Protein 3HP4 (pdb70)

Radius of gyration: 15.46 Å; Cα contacts (8 Å, |Δi|>4): 330; chains: 1; bounding box: 39×31×38 Å

Sequence (182 aa):
DNTILIILGDLSAAYGLQQEEGWVKKLLQDKYDAEQSDIVLINASISGETSGGALRRLDALLEQYEPTHVLIELGANDDGLRRGFFPVKKMQTNLTALVKKSSQAANNAMMTALMEEIYIPPNYGPRRYSKMFTSSSFTQISSEDDTNAHHLLMMNFFMLDDIAGKSDLMQNDSLHPNKKAQPLIRDEEMYDDSIKKWLNN

Foldseek 3Di:
DQEEEEAAQLQCQVPHPNCLAQLNVLVVVCVVVVHPYHYDYPYHHLDALQNSLVVQVVVCVVPVGQAYEYHHHQNCVVVPHDLVVSLVSVLSSLVSCVVSNHQYAYEQDAYPQPVHPVSRCSNRVSRVVSCVVRVRHYFYDLCPVQLVDVVQPDPVSPHGDSVCNVVSNVSVVVRVVVVVVD

Nearest PDB structures (foldseek):
  3hp4-assembly1_A  TM=1.006E+00  e=1.593E-34  Pseudoalteromonas sp. 643A
  6lfb-assembly1_A  TM=9.524E-01  e=2.003E-19  Escherichia coli
  5tid-assembly1_A  TM=9.646E-01  e=4.565E-19  Escherichia coli
  1jrl-assembly1_A  TM=9.560E-01  e=4.304E-19  Escherichia coli
  4jgg-assembly2_B  TM=9.488E-01  e=1.103E-18  Pseudomonas aeruginosa PAO1

Structure (mmCIF, N/CA/C/O backbone):
data_3HP4
#
_entry.id   3HP4
#
_cell.length_a   83.820
_cell.length_b   83.820
_cell.length_c   130.950
_cell.angle_alpha   90.00
_cell.angle_beta   90.00
_cell.angle_gamma   120.00
#
_symmetry.space_group_name_H-M   'P 61 2 2'
#
loop_
_entity.id
_entity.type
_entity.pdbx_description
1 polymer GDSL-esterase
2 water water
#
loop_
_atom_site.group_PDB
_atom_site.id
_atom_site.type_symbol
_atom_site.label_atom_id
_atom_site.label_alt_id
_atom_site.label_comp_id
_atom_site.label_asym_id
_atom_site.label_entity_id
_atom_site.label_seq_id
_atom_site.pdbx_PDB_ins_code
_atom_site.Cartn_x
_atom_site.Cartn_y
_atom_site.Cartn_z
_atom_site.occupancy
_atom_site.B_iso_or_equiv
_atom_site.auth_seq_id
_atom_site.auth_comp_id
_atom_site.auth_asym_id
_atom_site.auth_atom_id
_atom_site.pdbx_PDB_model_num
ATOM 1 N N . ASP A 1 2 ? 33.052 28.970 -5.032 1.00 19.53 2 ASP A N 1
ATOM 2 C CA . ASP A 1 2 ? 33.389 30.372 -4.560 1.00 19.98 2 ASP A CA 1
ATOM 3 C C . ASP A 1 2 ? 34.685 30.563 -3.754 1.00 17.45 2 ASP A C 1
ATOM 4 O O . ASP A 1 2 ? 34.716 30.420 -2.551 1.00 18.51 2 ASP A O 1
ATOM 9 N N . ASN A 1 3 ? 35.763 30.881 -4.423 1.00 12.83 3 ASN A N 1
ATOM 10 C CA . ASN A 1 3 ? 36.957 31.237 -3.775 1.00 10.40 3 ASN A CA 1
ATOM 11 C C . ASN A 1 3 ? 37.298 32.596 -4.257 1.00 8.73 3 ASN A C 1
ATOM 12 O O . ASN A 1 3 ? 38.154 32.749 -5.127 1.00 11.66 3 ASN A O 1
ATOM 17 N N . THR A 1 4 ? 36.693 33.580 -3.622 1.00 6.46 4 THR A N 1
ATOM 18 C CA . THR A 1 4 ? 36.951 34.968 -3.967 1.00 5.57 4 THR A CA 1
ATOM 19 C C . THR A 1 4 ? 37.854 35.557 -2.879 1.00 6.06 4 THR A C 1
ATOM 20 O O . THR A 1 4 ? 37.427 35.673 -1.691 1.00 8.34 4 THR A O 1
ATOM 24 N N . ILE A 1 5 ? 39.017 35.994 -3.289 1.00 5.25 5 ILE A N 1
ATOM 25 C CA . ILE A 1 5 ? 40.064 36.405 -2.335 1.00 5.68 5 ILE A CA 1
ATOM 26 C C . ILE A 1 5 ? 40.311 37.891 -2.478 1.00 5.98 5 ILE A C 1
ATOM 27 O O . ILE A 1 5 ? 40.747 38.343 -3.529 1.00 7.37 5 ILE A O 1
ATOM 32 N N . LEU A 1 6 ? 40.047 38.643 -1.419 1.00 6.18 6 LEU A N 1
ATOM 33 C CA . LEU A 1 6 ? 40.409 40.067 -1.357 1.00 6.47 6 LEU A CA 1
ATOM 34 C C . LEU A 1 6 ? 41.857 40.185 -0.953 1.00 6.60 6 LEU A C 1
ATOM 35 O O . LEU A 1 6 ? 42.230 39.711 0.148 1.00 7.54 6 LEU A O 1
ATOM 40 N N . ILE A 1 7 ? 42.679 40.798 -1.787 1.00 6.05 7 ILE A N 1
ATOM 41 C CA A ILE A 1 7 ? 44.128 40.984 -1.558 0.50 7.46 7 ILE A CA 1
ATOM 42 C CA B ILE A 1 7 ? 44.080 40.979 -1.438 0.50 7.30 7 ILE A CA 1
ATOM 43 C C . ILE A 1 7 ? 44.285 42.360 -0.923 1.00 7.12 7 ILE A C 1
ATOM 44 O O . ILE A 1 7 ? 44.081 43.384 -1.618 1.00 8.70 7 ILE A O 1
ATOM 53 N N . LEU A 1 8 ? 44.607 42.414 0.355 1.00 7.47 8 LEU A N 1
ATOM 54 C CA . LEU A 1 8 ? 44.737 43.686 1.070 1.00 8.15 8 LEU A CA 1
ATOM 55 C C . LEU A 1 8 ? 46.232 43.900 1.270 1.00 6.31 8 LEU A C 1
ATOM 56 O O . LEU A 1 8 ? 46.811 43.541 2.290 1.00 6.81 8 LEU A O 1
ATOM 61 N N . GLY A 1 9 ? 46.851 44.492 0.232 1.00 6.95 9 GLY A N 1
ATOM 62 C CA . GLY A 1 9 ? 48.320 44.651 0.192 1.00 7.21 9 GLY A CA 1
ATOM 63 C C . GLY A 1 9 ? 48.763 46.077 0.049 1.00 5.62 9 GLY A C 1
ATOM 64 O O . GLY A 1 9 ? 47.988 47.042 0.130 1.00 6.77 9 GLY A O 1
ATOM 65 N N . ASP A 1 10 ? 50.071 46.210 -0.140 1.00 6.25 10 ASP A N 1
ATOM 66 C CA . ASP A 1 10 ? 50.723 47.524 -0.322 1.00 5.80 10 ASP A CA 1
ATOM 67 C C . ASP A 1 10 ? 51.405 47.536 -1.655 1.00 5.80 10 ASP A C 1
ATOM 68 O O . ASP A 1 10 ? 50.928 46.898 -2.590 1.00 7.01 10 ASP A O 1
ATOM 85 N N . LEU A 1 12 ? 53.867 46.140 -2.786 1.00 6.12 12 LEU A N 1
ATOM 86 C CA . LEU A 1 12 ? 54.358 44.876 -3.269 1.00 6.58 12 LEU A CA 1
ATOM 87 C C . LEU A 1 12 ? 53.302 44.086 -4.030 1.00 7.09 12 LEU A C 1
ATOM 88 O O . LEU A 1 12 ? 53.643 43.132 -4.730 1.00 7.97 12 LEU A O 1
ATOM 93 N N . SER A 1 13 ? 52.029 44.470 -3.898 1.00 5.17 13 SER A N 1
ATOM 94 C CA . SER A 1 13 ? 50.925 43.793 -4.613 1.00 6.09 13 SER A CA 1
ATOM 95 C C . SER A 1 13 ? 50.153 44.743 -5.517 1.00 6.88 13 SER A C 1
ATOM 96 O O . SER A 1 13 ? 49.285 44.271 -6.251 1.00 7.56 13 SER A O 1
ATOM 99 N N . ALA A 1 14 ? 50.484 46.019 -5.491 1.00 8.05 14 ALA A N 1
ATOM 100 C CA . ALA A 1 14 ? 49.830 47.039 -6.335 1.00 9.73 14 ALA A CA 1
ATOM 101 C C . ALA A 1 14 ? 50.612 47.395 -7.621 1.00 13.96 14 ALA A C 1
ATOM 102 O O . ALA A 1 14 ? 50.375 48.483 -8.203 1.00 15.65 14 ALA A O 1
ATOM 104 N N . ALA A 1 15 ? 51.570 46.591 -8.052 1.00 16.37 15 ALA A N 1
ATOM 105 C CA . ALA A 1 15 ? 52.247 46.915 -9.345 1.00 17.29 15 ALA A CA 1
ATOM 106 C C . ALA A 1 15 ? 52.887 48.318 -9.376 1.00 17.54 15 ALA A C 1
ATOM 107 O O . ALA A 1 15 ? 52.854 49.019 -10.385 1.00 18.75 15 ALA A O 1
ATOM 109 N N . TYR A 1 16 ? 53.498 48.717 -8.277 1.00 16.46 16 TYR A N 1
ATOM 110 C CA . TYR A 1 16 ? 54.192 49.998 -8.207 1.00 16.01 16 TYR A CA 1
ATOM 111 C C . TYR A 1 16 ? 55.273 50.128 -9.286 1.00 15.45 16 TYR A C 1
ATOM 112 O O . TYR A 1 16 ? 56.131 49.260 -9.436 1.00 15.22 16 TYR A O 1
ATOM 121 N N . GLY A 1 17 ? 55.250 51.217 -10.042 1.00 16.02 17 GLY A N 1
ATOM 122 C CA . GLY A 1 17 ? 56.278 51.386 -11.086 1.00 16.45 17 GLY A CA 1
ATOM 123 C C . GLY A 1 17 ? 56.095 50.521 -12.329 1.00 17.15 17 GLY A C 1
ATOM 124 O O . GLY A 1 17 ? 56.959 50.517 -13.224 1.00 17.06 17 GLY A O 1
ATOM 125 N N . LEU A 1 18 ? 54.963 49.837 -12.428 1.00 16.83 18 LEU A N 1
ATOM 126 C CA . LEU A 1 18 ? 54.676 48.935 -13.535 1.00 18.32 18 LEU A CA 1
ATOM 127 C C . LEU A 1 18 ? 53.281 49.240 -14.011 1.00 18.84 18 LEU A C 1
ATOM 128 O O . LEU A 1 18 ? 52.574 50.020 -13.371 1.00 20.12 18 LEU A O 1
ATOM 133 N N . GLN A 1 19 ? 52.871 48.635 -15.122 1.00 19.71 19 GLN A N 1
ATOM 134 C CA . GLN A 1 19 ? 51.452 48.688 -15.508 1.00 20.44 19 GLN A CA 1
ATOM 135 C C . GLN A 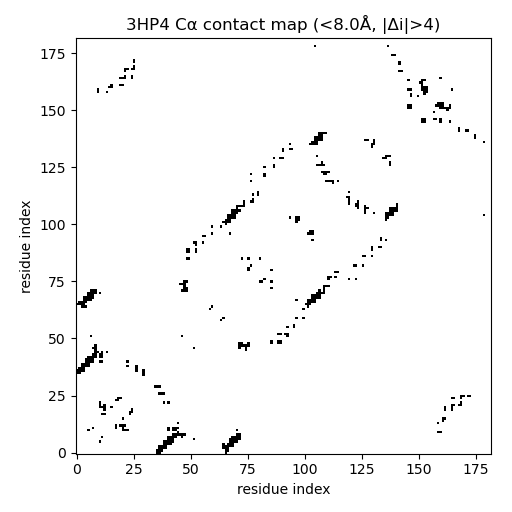1 19 ? 50.705 47.653 -14.671 1.00 20.22 19 GLN A C 1
ATOM 136 O O . GLN A 1 19 ? 51.280 46.622 -14.295 1.00 18.81 19 GLN A O 1
ATOM 142 N N . GLN A 1 20 ? 49.443 47.933 -14.357 1.00 20.04 20 GLN A N 1
ATOM 143 C CA . GLN A 1 20 ? 48.652 47.042 -13.509 1.00 20.63 20 GLN A CA 1
ATOM 144 C C . GLN A 1 20 ? 48.633 45.629 -14.118 1.00 19.87 20 GLN A C 1
ATOM 145 O O . GLN A 1 20 ? 48.805 44.620 -13.377 1.00 18.39 20 GLN A O 1
ATOM 151 N N . GLU A 1 21 ? 48.477 45.560 -15.452 1.00 19.69 21 GLU A N 1
ATOM 152 C CA . GLU A 1 21 ? 48.469 44.271 -16.164 1.00 19.05 21 GLU A CA 1
ATOM 153 C C . GLU A 1 21 ? 49.804 43.491 -16.140 1.00 17.09 21 GLU A C 1
ATOM 154 O O . GLU A 1 21 ? 49.831 42.301 -16.487 1.00 17.97 21 GLU A O 1
ATOM 160 N N . GLU A 1 22 ? 50.899 44.143 -15.750 1.00 13.94 22 GLU A N 1
ATOM 161 C CA . GLU A 1 22 ? 52.177 43.427 -15.571 1.00 12.22 22 GLU A CA 1
ATOM 162 C C . GLU A 1 22 ? 52.363 42.857 -14.148 1.00 10.20 22 GLU A C 1
ATOM 163 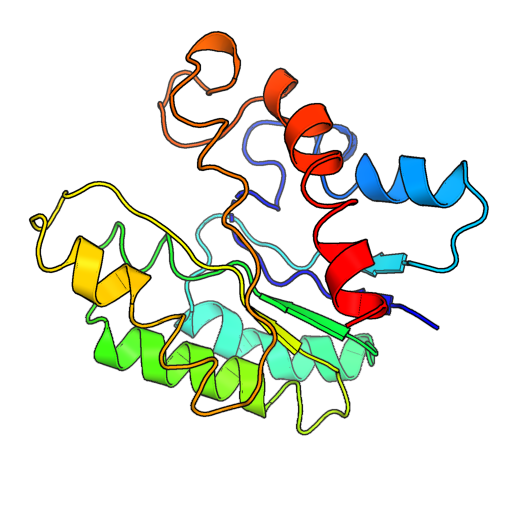O O . GLU A 1 22 ? 53.297 42.097 -13.878 1.00 10.52 22 GLU A O 1
ATOM 169 N N . GLY A 1 23 ? 51.514 43.254 -13.234 1.00 9.02 23 GLY A N 1
ATOM 170 C CA . GLY A 1 23 ? 51.660 42.857 -11.838 1.00 8.69 23 GLY A CA 1
ATOM 171 C C . GLY A 1 23 ? 51.248 41.421 -11.574 1.00 7.23 23 GLY A C 1
ATOM 172 O O . GLY A 1 23 ? 50.411 40.841 -12.279 1.00 7.87 23 GLY A O 1
ATOM 173 N N . TRP A 1 24 ? 51.821 40.870 -10.519 1.00 8.29 24 TRP A N 1
ATOM 174 C CA . TRP A 1 24 ? 51.603 39.473 -10.246 1.00 7.70 24 TRP A CA 1
ATOM 175 C C . TRP A 1 24 ? 50.158 39.125 -9.983 1.00 7.98 24 TRP A C 1
ATOM 176 O O . TRP A 1 24 ? 49.758 38.000 -10.298 1.00 8.15 24 TRP A O 1
ATOM 187 N N . VAL A 1 25 ? 49.352 40.051 -9.428 1.00 8.01 25 VAL A N 1
ATOM 188 C CA . VAL A 1 25 ? 47.958 39.696 -9.150 1.00 8.26 25 VAL A CA 1
ATOM 189 C C . VAL A 1 25 ? 47.234 39.438 -10.474 1.00 8.85 25 VAL A C 1
ATOM 190 O O . VAL A 1 25 ? 46.561 38.432 -10.628 1.00 8.55 25 VAL A O 1
ATOM 194 N N . LYS A 1 26 ? 47.405 40.321 -11.447 1.00 8.32 26 LYS A N 1
ATOM 195 C CA A LYS A 1 26 ? 46.751 40.126 -12.727 0.50 8.53 26 LYS A CA 1
ATOM 196 C CA B LYS A 1 26 ? 46.808 40.157 -12.761 0.50 8.09 26 LYS A CA 1
ATOM 197 C C . LYS A 1 26 ? 47.355 38.910 -13.445 1.00 7.19 26 LYS A C 1
ATOM 198 O O . LYS A 1 26 ? 46.626 38.129 -14.029 1.00 8.13 26 LYS A O 1
ATOM 209 N N . LEU A 1 27 ? 48.674 38.711 -13.353 1.00 7.92 27 LEU A N 1
ATOM 210 C CA . LEU A 1 27 ? 49.250 37.516 -13.995 1.00 7.57 27 LEU A CA 1
ATOM 211 C C . LEU A 1 27 ? 48.719 36.239 -13.339 1.00 7.46 27 LEU A C 1
ATOM 212 O O . LEU A 1 27 ? 48.518 35.206 -14.008 1.00 7.78 27 LEU A O 1
ATOM 217 N N . LEU A 1 28 ? 48.506 36.274 -12.027 1.00 6.87 28 LEU A N 1
ATOM 218 C CA . LEU A 1 28 ? 47.957 35.122 -11.349 1.00 6.78 28 LEU A CA 1
ATOM 219 C C . LEU A 1 28 ? 46.503 34.869 -11.768 1.00 7.54 28 LEU A C 1
ATOM 220 O O . LEU A 1 28 ? 46.102 33.722 -12.020 1.00 7.30 28 LEU A O 1
ATOM 225 N N . GLN A 1 29 ? 45.696 35.927 -11.919 1.00 6.38 29 GLN A N 1
ATOM 226 C CA . GLN A 1 29 ? 44.353 35.702 -12.425 1.00 6.93 29 GLN A CA 1
ATOM 227 C C . GLN A 1 29 ? 44.415 35.113 -13.841 1.00 7.26 29 GLN A C 1
ATOM 228 O O . GLN A 1 29 ? 43.609 34.279 -14.179 1.00 7.84 29 GLN A O 1
ATOM 234 N N . ASP A 1 30 ? 45.357 35.556 -14.672 1.00 6.96 30 ASP A N 1
ATOM 235 C CA . ASP A 1 30 ? 45.474 35.000 -16.036 1.00 7.80 30 ASP A CA 1
ATOM 236 C C . ASP A 1 30 ? 45.718 33.506 -15.929 1.00 8.03 30 ASP A C 1
ATOM 237 O O . ASP A 1 30 ? 45.188 32.713 -16.708 1.00 8.62 30 ASP A O 1
ATOM 242 N N . LYS A 1 31 ? 46.570 33.098 -14.992 1.00 8.47 31 LYS A N 1
ATOM 243 C CA . LYS A 1 31 ? 46.900 31.682 -14.800 1.00 8.16 31 LYS A CA 1
ATOM 244 C C . LYS A 1 31 ? 45.679 30.907 -14.366 1.00 9.32 31 LYS A C 1
ATOM 245 O O . LYS A 1 31 ? 45.350 29.860 -14.930 1.00 9.75 31 LYS A O 1
ATOM 251 N N . TYR A 1 32 ? 44.937 31.429 -13.404 1.00 7.81 32 TYR A N 1
ATOM 252 C CA . TYR A 1 32 ? 43.691 30.800 -12.986 1.00 9.06 32 TYR A CA 1
ATOM 253 C C . TYR A 1 32 ? 42.725 30.655 -14.170 1.00 9.14 32 TYR A C 1
ATOM 254 O O . TYR A 1 32 ? 42.088 29.602 -14.303 1.00 10.30 32 TYR A O 1
ATOM 263 N N . ASP A 1 33 ? 42.574 31.728 -14.934 1.00 8.60 33 ASP A N 1
ATOM 264 C CA . ASP A 1 33 ? 41.627 31.754 -16.095 1.00 9.36 33 ASP A CA 1
ATOM 265 C C . ASP A 1 33 ? 42.027 30.692 -17.093 1.00 10.59 33 ASP A C 1
ATOM 266 O O . ASP A 1 33 ? 41.147 30.175 -17.802 1.00 13.88 33 ASP A O 1
ATOM 271 N N . ALA A 1 34 ? 43.305 30.349 -17.209 1.00 10.21 34 ALA A N 1
ATOM 272 C CA . ALA A 1 34 ? 43.746 29.415 -18.263 1.00 10.70 34 ALA A CA 1
ATOM 273 C C . ALA A 1 34 ? 43.760 27.966 -17.753 1.00 10.77 34 ALA A C 1
ATOM 274 O O . ALA A 1 34 ? 43.974 27.022 -18.527 1.00 12.07 34 ALA A O 1
ATOM 276 N N . GLU A 1 35 ? 43.500 27.783 -16.460 1.00 9.56 35 GLU A N 1
ATOM 277 C CA . GLU A 1 35 ? 43.545 26.477 -15.877 1.00 9.96 35 GLU A CA 1
ATOM 278 C C . GLU A 1 35 ? 42.257 26.013 -15.203 1.00 10.02 35 GLU A C 1
ATOM 279 O O . GLU A 1 35 ? 42.283 25.207 -14.279 1.00 13.85 35 GLU A O 1
ATOM 285 N N . GLN A 1 36 ? 41.144 26.590 -15.601 1.00 8.76 36 GLN A N 1
ATOM 286 C CA . GLN A 1 36 ? 39.820 26.142 -15.161 1.00 9.04 36 GLN A CA 1
ATOM 287 C C . GLN A 1 36 ? 39.733 26.246 -13.649 1.00 7.89 36 GLN A C 1
ATOM 288 O O . GLN A 1 36 ? 39.177 25.352 -12.987 1.00 10.31 36 GLN A O 1
ATOM 294 N N . SER A 1 37 ? 40.246 27.323 -13.093 1.00 7.69 37 SER A N 1
ATOM 295 C CA . SER A 1 37 ? 40.077 27.598 -11.642 1.00 6.49 37 SER A CA 1
ATOM 296 C C . SER A 1 37 ? 38.828 28.411 -11.299 1.00 7.27 37 SER A C 1
ATOM 297 O O . SER A 1 37 ? 38.321 29.168 -12.154 1.00 11.40 37 SER A O 1
ATOM 300 N N . ASP A 1 38 ? 38.316 28.210 -10.115 1.00 7.46 38 ASP A N 1
ATOM 301 C CA . ASP A 1 38 ? 37.255 29.132 -9.708 1.00 7.73 38 ASP A CA 1
ATOM 302 C C . ASP A 1 38 ? 37.778 30.256 -8.837 1.00 8.40 38 ASP A C 1
ATOM 303 O O . ASP A 1 38 ? 36.975 31.004 -8.280 1.00 9.70 38 ASP A O 1
ATOM 308 N N . ILE A 1 39 ? 39.066 30.415 -8.678 1.00 6.26 39 ILE A N 1
ATOM 309 C CA . ILE A 1 39 ? 39.553 31.472 -7.784 1.00 6.60 39 ILE A CA 1
ATOM 310 C C . ILE A 1 39 ? 39.455 32.816 -8.502 1.00 7.31 39 ILE A C 1
ATOM 311 O O . ILE A 1 39 ? 39.839 32.986 -9.652 1.00 6.47 39 ILE A O 1
ATOM 316 N N . VAL A 1 40 ? 38.928 33.816 -7.775 1.00 6.08 40 VAL A N 1
ATOM 317 C CA . VAL A 1 40 ? 38.881 35.203 -8.279 1.00 5.83 40 VAL A CA 1
ATOM 318 C C . VAL A 1 40 ? 39.609 36.070 -7.281 1.00 5.64 40 VAL A C 1
ATOM 319 O O . VAL A 1 40 ? 39.275 36.086 -6.102 1.00 7.13 40 VAL A O 1
ATOM 323 N N . LEU A 1 41 ? 40.582 36.815 -7.758 1.00 5.22 41 LEU A N 1
ATOM 324 C CA . LEU A 1 41 ? 41.324 37.776 -6.920 1.00 5.79 41 LEU A CA 1
ATOM 325 C C . LEU A 1 41 ? 40.750 39.165 -7.060 1.00 4.72 41 LEU A C 1
ATOM 326 O O . LEU A 1 41 ? 40.467 39.607 -8.172 1.00 7.34 41 LEU A O 1
ATOM 331 N N . ILE A 1 42 ? 40.562 39.844 -5.938 1.00 4.79 42 ILE A N 1
ATOM 332 C CA . ILE A 1 42 ? 40.139 41.262 -5.961 1.00 5.40 42 ILE A CA 1
ATOM 333 C C . ILE A 1 42 ? 41.280 42.028 -5.354 1.00 4.31 42 ILE A C 1
ATOM 334 O O . ILE A 1 42 ? 41.580 41.870 -4.162 1.00 5.27 42 ILE A O 1
ATOM 339 N N . ASN A 1 43 ? 41.955 42.839 -6.126 1.00 5.10 43 ASN A N 1
ATOM 340 C CA . ASN A 1 43 ? 43.114 43.559 -5.616 1.00 6.02 43 ASN A CA 1
ATOM 341 C C . ASN A 1 43 ? 42.684 44.871 -4.950 1.00 6.08 43 ASN A C 1
ATOM 342 O O . ASN A 1 43 ? 42.125 45.738 -5.594 1.00 8.87 43 ASN A O 1
ATOM 347 N N . ALA A 1 44 ? 42.862 44.987 -3.644 1.00 5.60 44 ALA A N 1
ATOM 348 C CA . ALA A 1 44 ? 42.617 46.190 -2.901 1.00 6.63 44 ALA A CA 1
ATOM 349 C C . ALA A 1 44 ? 43.891 46.750 -2.364 1.00 7.02 44 ALA A C 1
ATOM 350 O O . ALA A 1 44 ? 43.882 47.429 -1.341 1.00 10.54 44 ALA A O 1
ATOM 352 N N . SER A 1 45 ? 45.004 46.490 -3.013 1.00 6.52 45 SER A N 1
ATOM 353 C CA . SER A 1 45 ? 46.314 46.975 -2.534 1.00 6.75 45 SER A CA 1
ATOM 354 C C . SER A 1 45 ? 46.501 48.436 -2.878 1.00 7.04 45 SER A C 1
ATOM 355 O O . SER A 1 45 ? 46.058 48.894 -3.942 1.00 8.02 45 SER A O 1
ATOM 358 N N . ILE A 1 46 ? 47.203 49.163 -2.025 1.00 6.92 46 ILE A N 1
ATOM 359 C CA . ILE A 1 46 ? 47.502 50.576 -2.280 1.00 8.87 46 ILE A CA 1
ATOM 360 C C . ILE A 1 46 ? 48.961 50.827 -1.902 1.00 6.62 46 ILE A C 1
ATOM 361 O O . ILE A 1 46 ? 49.395 50.423 -0.802 1.00 6.86 46 ILE A O 1
ATOM 366 N N . SER A 1 47 ? 49.746 51.407 -2.798 1.00 7.50 47 SER A N 1
ATOM 367 C CA . SER A 1 47 ? 51.111 51.751 -2.477 1.00 7.50 47 SER A CA 1
ATOM 368 C C . SER A 1 47 ? 51.197 52.654 -1.264 1.00 8.31 47 SER A C 1
ATOM 369 O O . SER A 1 47 ? 50.455 53.627 -1.128 1.00 8.66 47 SER A O 1
ATOM 372 N N . GLY A 1 48 ? 52.114 52.312 -0.384 1.00 7.66 48 GLY A N 1
ATOM 373 C CA . GLY A 1 48 ? 52.337 53.062 0.842 1.00 8.51 48 GLY A CA 1
ATOM 374 C C . GLY A 1 48 ? 51.367 52.700 1.961 1.00 8.31 48 GLY A C 1
ATOM 375 O O . GLY A 1 48 ? 51.447 53.269 3.043 1.00 8.84 48 GLY A O 1
ATOM 376 N N . GLU A 1 49 ? 50.471 51.743 1.754 1.00 7.87 49 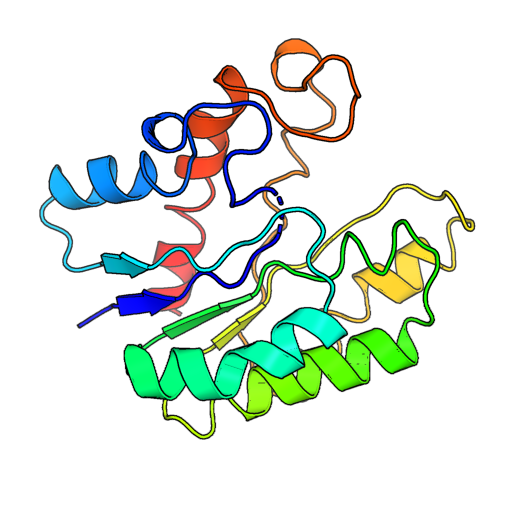GLU A N 1
ATOM 377 C CA . GLU A 1 49 ? 49.491 51.421 2.796 1.00 8.66 49 GLU A CA 1
ATOM 378 C C . GLU A 1 49 ? 50.152 50.874 4.059 1.00 7.48 49 GLU A C 1
ATOM 379 O O . GLU A 1 49 ? 51.120 50.132 3.985 1.00 8.07 49 GLU A O 1
ATOM 385 N N . THR A 1 50 ? 49.601 51.255 5.201 1.00 8.08 50 THR A N 1
ATOM 386 C CA . THR A 1 50 ? 50.062 50.780 6.506 1.00 8.05 50 THR A CA 1
ATOM 387 C C . THR A 1 50 ? 48.942 49.925 7.108 1.00 8.08 50 THR A C 1
ATOM 388 O O . THR A 1 50 ? 47.790 49.919 6.657 1.00 7.60 50 THR A O 1
ATOM 392 N N . SER A 1 51 ? 49.265 49.260 8.214 1.00 7.42 51 SER A N 1
ATOM 393 C CA . SER A 1 51 ? 48.268 48.465 8.901 1.00 8.22 51 SER A CA 1
ATOM 394 C C . SER A 1 51 ? 47.092 49.346 9.376 1.00 8.43 51 SER A C 1
ATOM 395 O O . SER A 1 51 ? 45.925 48.947 9.257 1.00 9.59 51 SER A O 1
ATOM 398 N N . GLY A 1 52 ? 47.401 50.545 9.854 1.00 8.03 52 GLY A N 1
ATOM 399 C CA . GLY A 1 52 ? 46.327 51.417 10.367 1.00 9.10 52 GLY A CA 1
ATOM 400 C C . GLY A 1 52 ? 45.530 52.004 9.226 1.00 8.67 52 GLY A C 1
ATOM 401 O O . GLY A 1 52 ? 44.307 52.151 9.341 1.00 10.25 52 GLY A O 1
ATOM 402 N N . GLY A 1 53 ? 46.145 52.306 8.092 1.00 8.22 53 GLY A N 1
ATOM 403 C CA . GLY A 1 53 ? 45.363 52.820 6.951 1.00 8.92 53 GLY A CA 1
ATOM 404 C C . GLY A 1 53 ? 44.414 51.789 6.411 1.00 9.38 53 GLY A C 1
ATOM 405 O O . GLY A 1 53 ? 43.240 52.081 6.037 1.00 10.70 53 GLY A O 1
ATOM 406 N N . ALA A 1 54 ? 44.859 50.546 6.341 1.00 9.11 54 ALA A N 1
ATOM 407 C CA . ALA A 1 54 ? 44.006 49.494 5.845 1.00 9.35 54 ALA A CA 1
ATOM 408 C C . ALA A 1 54 ? 42.839 49.291 6.779 1.00 10.35 54 ALA A C 1
ATOM 409 O O . ALA A 1 54 ? 41.718 48.999 6.335 1.00 10.50 54 ALA A O 1
ATOM 411 N N . LEU A 1 55 ? 43.080 49.378 8.077 1.00 11.38 55 LEU A N 1
ATOM 412 C CA . LEU A 1 55 ? 42.041 49.164 9.045 1.00 12.00 55 LEU A CA 1
ATOM 413 C C . LEU A 1 55 ? 40.885 50.141 8.829 1.00 12.72 55 LEU A C 1
ATOM 414 O O . LEU A 1 55 ? 39.699 49.770 9.003 1.00 14.05 55 LEU A O 1
ATOM 419 N N . ARG A 1 56 ? 41.178 51.362 8.373 1.00 11.35 56 ARG A N 1
ATOM 420 C CA . ARG A 1 56 ? 40.159 52.354 8.098 1.00 12.70 56 ARG A CA 1
ATOM 421 C C . ARG A 1 56 ? 39.335 52.043 6.848 1.00 12.38 56 ARG A C 1
ATOM 422 O O . ARG A 1 56 ? 38.232 52.549 6.693 1.00 13.81 56 ARG A O 1
ATOM 430 N N . ARG A 1 57 ? 39.847 51.201 5.959 1.00 10.14 57 ARG A N 1
ATOM 431 C CA . ARG A 1 57 ? 39.191 50.876 4.687 1.00 8.98 57 ARG A CA 1
ATOM 432 C C . ARG A 1 57 ? 38.447 49.551 4.701 1.00 8.13 57 ARG A C 1
ATOM 433 O O . ARG A 1 57 ? 37.620 49.281 3.818 1.00 8.61 57 ARG A O 1
ATOM 441 N N . LEU A 1 58 ? 38.771 48.669 5.655 1.00 8.22 58 LEU A N 1
ATOM 442 C CA . LEU A 1 58 ? 38.359 47.294 5.463 1.00 7.37 58 LEU A CA 1
ATOM 443 C C . LEU A 1 58 ? 36.864 47.074 5.604 1.00 7.17 58 LEU A C 1
ATOM 444 O O . LEU A 1 58 ? 36.310 46.251 4.856 1.00 7.32 58 LEU A O 1
ATOM 449 N N . ASP A 1 59 ? 36.208 47.737 6.539 1.00 8.03 59 ASP A N 1
ATOM 450 C CA . ASP A 1 59 ? 34.768 47.512 6.658 1.00 8.00 59 ASP A CA 1
ATOM 451 C C . ASP A 1 59 ? 34.056 47.761 5.339 1.00 7.54 59 ASP A C 1
ATOM 452 O O . ASP A 1 59 ? 33.187 46.975 4.935 1.00 8.13 59 ASP A O 1
ATOM 457 N N . ALA A 1 60 ? 34.406 48.860 4.689 1.00 5.97 60 ALA A N 1
ATOM 458 C CA . ALA A 1 60 ? 33.768 49.167 3.401 1.00 6.71 60 ALA A CA 1
ATOM 459 C C . ALA A 1 60 ? 34.072 48.148 2.331 1.00 6.57 60 ALA A C 1
ATOM 460 O O . ALA A 1 60 ? 33.178 47.773 1.564 1.00 7.04 60 ALA A O 1
ATOM 462 N N . LEU A 1 61 ? 35.326 47.647 2.265 1.00 6.60 61 LEU A N 1
ATOM 463 C CA . LEU A 1 61 ? 35.649 46.610 1.296 1.00 6.12 61 LEU A CA 1
ATOM 464 C C . LEU A 1 61 ? 34.903 45.304 1.549 1.00 6.44 61 LEU A C 1
ATOM 465 O O . LEU A 1 61 ? 34.469 44.630 0.629 1.00 6.42 61 LEU A O 1
ATOM 470 N N . LEU A 1 62 ? 34.767 44.903 2.812 1.00 6.29 62 LEU A N 1
ATOM 471 C CA . LEU A 1 62 ? 34.036 43.686 3.119 1.00 5.89 62 LEU A CA 1
ATOM 472 C C . LEU A 1 62 ? 32.554 43.817 2.732 1.00 6.34 62 LEU A C 1
ATOM 473 O O . LEU A 1 62 ? 31.983 42.859 2.206 1.00 6.74 62 LEU A O 1
ATOM 478 N N . GLU A 1 63 ? 31.951 44.970 3.004 1.00 6.13 63 GLU A N 1
ATOM 479 C CA . GLU A 1 63 ? 30.573 45.195 2.574 1.00 6.77 63 GLU A CA 1
ATOM 480 C C . GLU A 1 63 ? 30.487 45.186 1.061 1.00 6.45 63 GLU A C 1
ATOM 481 O O . GLU A 1 63 ? 29.476 44.695 0.504 1.00 7.80 63 GLU A O 1
ATOM 487 N N . GLN A 1 64 ? 31.458 45.793 0.390 1.00 6.40 64 GLN A N 1
ATOM 488 C CA . GLN A 1 64 ? 31.428 45.948 -1.077 1.00 6.52 64 GLN A CA 1
ATOM 489 C C . GLN A 1 64 ? 31.440 44.617 -1.793 1.00 6.20 64 GLN A C 1
ATOM 490 O O . GLN A 1 64 ? 30.723 44.394 -2.764 1.00 6.16 64 GLN A O 1
ATOM 496 N N . TYR A 1 65 ? 32.376 43.736 -1.368 1.00 6.21 65 TYR A N 1
ATOM 497 C CA . TYR A 1 65 ? 32.627 42.512 -2.115 1.00 6.41 65 TYR A CA 1
ATOM 498 C C . TYR A 1 65 ? 32.211 41.216 -1.466 1.00 6.13 65 TYR A C 1
ATOM 499 O O . TYR A 1 65 ? 32.170 40.170 -2.145 1.00 7.36 65 TYR A O 1
ATOM 508 N N . GLU A 1 66 ? 31.934 41.260 -0.148 1.00 6.02 66 GLU A N 1
ATOM 509 C CA . GLU A 1 66 ? 31.590 40.031 0.590 1.00 7.65 66 GLU A CA 1
ATOM 510 C C . GLU A 1 66 ? 32.489 38.862 0.227 1.00 7.14 66 GLU A C 1
ATOM 511 O O . GLU A 1 66 ? 32.040 37.767 -0.094 1.00 7.97 66 GLU A O 1
ATOM 517 N N . PRO A 1 67 ? 33.834 39.072 0.322 1.00 7.06 67 PRO A N 1
ATOM 518 C CA . PRO A 1 67 ? 34.741 38.014 -0.076 1.00 6.51 67 PRO A CA 1
ATOM 519 C C . PRO A 1 67 ? 34.628 36.804 0.828 1.00 6.61 67 PRO A C 1
ATOM 520 O O . PRO A 1 67 ? 34.362 36.944 2.053 1.00 8.04 67 PRO A O 1
ATOM 524 N N . THR A 1 68 ? 34.965 35.656 0.289 1.00 6.57 68 THR A N 1
ATOM 525 C CA . THR A 1 68 ? 35.040 34.476 1.119 1.00 7.68 68 THR A CA 1
ATOM 526 C C . THR A 1 68 ? 36.372 34.296 1.825 1.00 5.85 68 THR A C 1
ATOM 527 O O . THR A 1 68 ? 36.526 33.528 2.768 1.00 6.91 68 THR A O 1
ATOM 531 N N . HIS A 1 69 ? 37.376 35.008 1.326 1.00 5.49 69 HIS A N 1
ATOM 532 C CA . HIS A 1 69 ? 38.751 34.913 1.805 1.00 5.91 69 HIS A CA 1
ATOM 533 C C . HIS A 1 69 ? 39.377 36.286 1.759 1.00 6.20 69 HIS A C 1
ATOM 534 O O . HIS A 1 69 ? 39.093 37.090 0.850 1.00 6.26 69 HIS A O 1
ATOM 541 N N . VAL A 1 70 ? 40.245 36.567 2.724 1.00 5.80 70 VAL A N 1
ATOM 542 C CA . VAL A 1 70 ? 41.022 37.831 2.754 1.00 6.06 70 VAL A CA 1
ATOM 543 C C . VAL A 1 70 ? 42.468 37.469 2.951 1.00 5.50 70 VAL A C 1
ATOM 544 O O . VAL A 1 70 ? 42.782 36.695 3.874 1.00 6.32 70 VAL A O 1
ATOM 548 N N . LEU A 1 71 ? 43.328 38.007 2.122 1.00 4.63 71 LEU A N 1
ATOM 549 C CA . LEU A 1 71 ? 44.792 37.771 2.210 1.00 5.58 71 LEU A CA 1
ATOM 550 C C . LEU A 1 71 ? 45.445 39.091 2.481 1.00 5.69 71 LEU A C 1
ATOM 551 O O . LEU A 1 71 ? 45.426 39.996 1.636 1.00 6.85 71 LEU A O 1
ATOM 556 N N . ILE A 1 72 ? 45.999 39.228 3.694 1.00 5.58 72 ILE A N 1
ATOM 557 C CA . ILE A 1 72 ? 46.656 40.458 4.147 1.00 5.92 72 ILE A CA 1
ATOM 558 C C . ILE A 1 72 ? 48.131 40.420 3.829 1.00 6.20 72 ILE A C 1
ATOM 559 O O . ILE A 1 72 ? 48.820 39.447 4.187 1.00 7.19 72 ILE A O 1
ATOM 564 N N . GLU A 1 73 ? 48.634 41.439 3.118 1.00 6.32 73 GLU A N 1
ATOM 565 C CA . GLU A 1 73 ? 50.085 41.596 2.878 1.00 6.05 73 GLU A CA 1
ATOM 566 C C . GLU A 1 73 ? 50.411 43.022 3.257 1.00 6.31 73 GLU A C 1
ATOM 567 O O . GLU A 1 73 ? 50.495 43.927 2.404 1.00 7.12 73 GLU A O 1
ATOM 573 N N . LEU A 1 74 ? 50.563 43.252 4.569 1.00 6.43 74 LEU A N 1
ATOM 574 C CA . LEU A 1 74 ? 50.738 44.584 5.134 1.00 6.04 74 LEU A CA 1
ATOM 575 C C . LEU A 1 74 ? 51.694 44.550 6.280 1.00 5.65 74 LEU A C 1
ATOM 576 O O . LEU A 1 74 ? 51.875 43.544 6.981 1.00 6.27 74 LEU A O 1
ATOM 581 N N . GLY A 1 75 ? 52.300 45.698 6.502 1.00 6.17 75 GLY A N 1
ATOM 582 C CA . GLY A 1 75 ? 53.175 45.926 7.664 1.00 6.21 75 GLY A CA 1
AT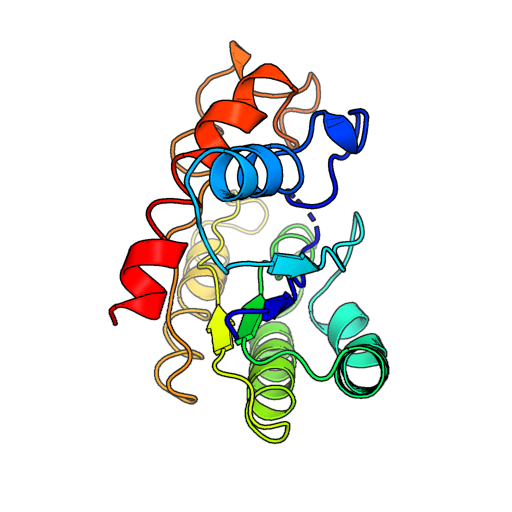OM 583 C C . GLY A 1 75 ? 54.525 46.392 7.216 1.00 6.30 75 GLY A C 1
ATOM 584 O O . GLY A 1 75 ? 55.214 47.058 8.003 1.00 6.46 75 GLY A O 1
ATOM 585 N N . ALA A 1 76 ? 54.972 46.126 5.985 1.00 6.16 76 ALA A N 1
ATOM 586 C CA . ALA A 1 76 ? 56.288 46.589 5.560 1.00 7.36 76 ALA A CA 1
ATOM 587 C C . ALA A 1 76 ? 56.398 48.080 5.748 1.00 7.85 76 ALA A C 1
ATOM 588 O O . ALA A 1 76 ? 57.469 48.580 6.151 1.00 8.01 76 ALA A O 1
ATOM 590 N N . ASN A 1 77 ? 55.377 48.861 5.414 1.00 6.37 77 ASN A N 1
ATOM 591 C CA . ASN A 1 77 ? 55.489 50.317 5.570 1.00 7.62 77 ASN A CA 1
ATOM 592 C C . ASN A 1 77 ? 55.591 50.716 7.018 1.00 7.57 77 ASN A C 1
ATOM 593 O O . ASN A 1 77 ? 56.394 51.615 7.335 1.00 8.60 77 ASN A O 1
ATOM 598 N N . ASP A 1 78 ? 54.860 50.062 7.895 1.00 5.82 78 ASP A N 1
ATOM 599 C CA A ASP A 1 78 ? 55.001 50.345 9.324 0.50 7.20 78 ASP A CA 1
ATOM 600 C CA B ASP A 1 78 ? 54.963 50.295 9.351 0.50 5.81 78 ASP A CA 1
ATOM 601 C C . ASP A 1 78 ? 56.453 50.078 9.777 1.00 5.79 78 ASP A C 1
ATOM 602 O O . ASP A 1 78 ? 57.059 50.891 10.474 1.00 6.38 78 ASP A O 1
ATOM 611 N N . GLY A 1 79 ? 57.010 48.944 9.374 1.00 6.06 79 GLY A N 1
ATOM 612 C CA . GLY A 1 79 ? 58.371 48.569 9.805 1.00 6.42 79 GLY A CA 1
ATOM 613 C C . GLY A 1 79 ? 59.436 49.423 9.186 1.00 6.19 79 GLY A C 1
ATOM 614 O O . GLY A 1 79 ? 60.423 49.766 9.843 1.00 6.44 79 GLY A O 1
ATOM 615 N N . LEU A 1 80 ? 59.301 49.789 7.911 1.00 6.44 80 LEU A N 1
ATOM 616 C CA . LEU A 1 80 ? 60.262 50.733 7.280 1.00 7.35 80 LEU A CA 1
ATOM 617 C C . LEU A 1 80 ? 60.259 52.060 7.935 1.00 8.23 80 LEU A C 1
ATOM 618 O O . LEU A 1 80 ? 61.273 52.760 7.887 1.00 8.94 80 LEU A O 1
ATOM 623 N N . ARG A 1 81 ? 59.175 52.449 8.565 1.00 8.31 81 ARG A N 1
ATOM 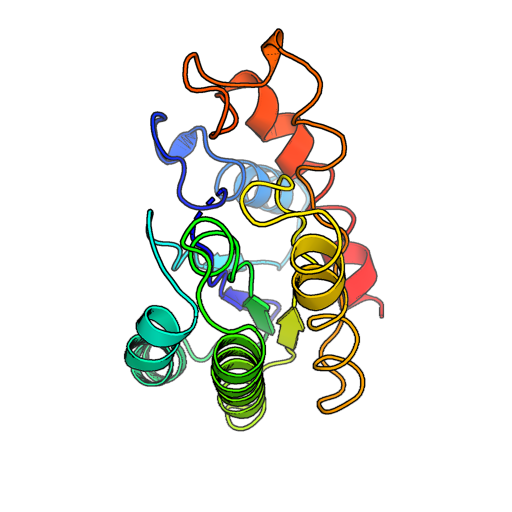624 C CA A ARG A 1 81 ? 59.036 53.704 9.242 0.50 9.22 81 ARG A CA 1
ATOM 625 C CA B ARG A 1 81 ? 59.165 53.733 9.244 0.50 10.41 81 ARG A CA 1
ATOM 626 C C . ARG A 1 81 ? 59.382 53.607 10.744 1.00 8.96 81 ARG A C 1
ATOM 627 O O . ARG A 1 81 ? 59.326 54.588 11.481 1.00 10.29 81 ARG A O 1
ATOM 642 N N . GLY A 1 82 ? 59.707 52.399 11.203 1.00 7.35 82 GLY A N 1
ATOM 643 C CA . GLY A 1 82 ? 60.031 52.165 12.599 1.00 8.08 82 GLY A CA 1
ATOM 644 C C . GLY A 1 82 ? 58.872 52.332 13.548 1.00 7.03 82 GLY A C 1
ATOM 645 O O . GLY A 1 82 ? 59.058 52.673 14.705 1.00 8.28 82 GLY A O 1
ATOM 646 N N . PHE A 1 83 ? 57.639 52.116 13.081 1.00 6.65 83 PHE A N 1
ATOM 647 C CA A PHE A 1 83 ? 56.510 52.305 13.937 0.60 7.05 83 PHE A CA 1
ATOM 648 C CA B PHE A 1 83 ? 56.436 52.234 13.896 0.40 7.33 83 PHE A CA 1
ATOM 649 C C . PHE A 1 83 ? 56.479 51.202 15.007 1.00 6.96 83 PHE A C 1
ATOM 650 O O . PHE A 1 83 ? 57.033 50.094 14.840 1.00 6.93 83 PHE A O 1
ATOM 665 N N . PRO A 1 84 ? 55.830 51.446 16.151 1.00 5.93 84 PRO A N 1
ATOM 666 C CA . PRO A 1 84 ? 55.845 50.427 17.203 1.00 6.19 84 PRO A CA 1
ATOM 667 C C . PRO A 1 84 ? 55.180 49.136 16.742 1.00 6.05 84 PRO A C 1
ATOM 668 O O . PRO A 1 84 ? 54.059 49.142 16.241 1.00 6.70 84 PRO A O 1
ATOM 672 N N . VAL A 1 85 ? 55.857 48.022 16.955 1.00 5.70 85 VAL A N 1
ATOM 673 C CA . VAL A 1 85 ? 55.320 46.717 16.549 1.00 5.78 85 VAL A CA 1
ATOM 674 C C . VAL A 1 85 ? 54.099 46.422 17.337 1.00 6.51 85 VAL A C 1
ATOM 675 O O . VAL A 1 85 ? 53.165 45.801 16.776 1.00 7.08 85 VAL A O 1
ATOM 679 N N . LYS A 1 86 ? 53.986 46.775 18.602 1.00 6.19 86 LYS A N 1
ATOM 680 C CA . LYS A 1 86 ? 52.778 46.500 19.366 1.00 7.36 86 LYS A CA 1
ATOM 681 C C . LYS A 1 86 ? 51.554 47.129 18.741 1.00 6.82 86 LYS A C 1
ATOM 682 O O . LYS A 1 86 ? 50.461 46.470 18.660 1.00 8.09 86 LYS A O 1
ATOM 688 N N . LYS A 1 87 ? 51.655 48.346 18.216 1.00 6.87 87 LYS A N 1
ATOM 689 C CA . LYS A 1 87 ? 50.542 48.996 17.587 1.00 7.58 87 LYS A CA 1
ATOM 690 C C . LYS A 1 87 ? 50.248 48.341 16.257 1.00 6.77 87 LYS A C 1
ATOM 691 O O . LYS A 1 87 ? 49.078 48.131 15.917 1.00 6.85 87 LYS A O 1
ATOM 697 N N . MET A 1 88 ? 51.275 48.030 15.458 1.00 7.15 88 MET A N 1
ATOM 698 C CA . MET A 1 88 ? 51.040 47.286 14.208 1.00 6.35 88 MET A CA 1
ATOM 699 C C . MET A 1 88 ? 50.319 45.979 14.522 1.00 6.01 88 MET A C 1
ATOM 700 O O . MET A 1 88 ? 49.382 45.617 13.784 1.00 6.09 88 MET A O 1
ATOM 705 N N . GLN A 1 89 ? 50.717 45.268 15.563 1.00 6.51 89 GLN A N 1
ATOM 706 C CA . GLN A 1 89 ? 50.084 44.012 15.916 1.00 7.22 89 GLN A CA 1
ATOM 707 C C . GLN A 1 89 ? 48.625 44.219 16.283 1.00 6.99 89 GLN A C 1
ATOM 708 O O . GLN A 1 89 ? 47.745 43.451 15.859 1.00 7.63 89 GLN A O 1
ATOM 714 N N . THR A 1 90 ? 48.306 45.254 17.044 1.00 7.65 90 THR A N 1
ATOM 715 C CA . THR A 1 90 ? 46.919 45.586 17.362 1.00 8.50 90 THR A CA 1
ATOM 716 C C . THR A 1 90 ? 46.135 45.832 16.086 1.00 6.76 90 THR A C 1
ATOM 717 O O . THR A 1 90 ? 45.001 45.340 15.909 1.00 7.85 90 THR A O 1
ATOM 721 N N . ASN A 1 91 ? 46.689 46.614 15.174 1.00 5.93 91 ASN A N 1
ATOM 722 C CA . ASN A 1 91 ? 46.014 46.937 13.946 1.00 6.88 91 ASN A CA 1
ATOM 723 C C . ASN A 1 91 ? 45.786 45.710 13.084 1.00 6.45 91 ASN A C 1
ATOM 724 O O . ASN A 1 91 ? 44.661 45.514 12.581 1.00 6.84 91 ASN A O 1
ATOM 729 N N . LEU A 1 92 ? 46.813 44.873 12.884 1.00 6.10 92 LEU A N 1
ATOM 730 C CA . LEU A 1 92 ? 46.664 43.681 12.071 1.00 5.81 92 LEU A CA 1
ATOM 731 C C . LEU A 1 92 ? 45.713 42.688 12.711 1.00 6.18 92 LEU A C 1
ATOM 732 O O . LEU A 1 92 ? 44.942 42.030 11.995 1.00 6.35 92 LEU A O 1
ATOM 737 N N . THR A 1 93 ? 45.716 42.555 14.028 1.00 6.12 93 THR A N 1
ATOM 738 C CA . THR A 1 93 ? 44.777 41.648 14.689 1.00 7.08 93 THR A CA 1
ATOM 739 C C . THR A 1 93 ? 43.368 42.116 14.439 1.00 6.75 93 THR A C 1
ATOM 740 O O . THR A 1 93 ? 42.477 41.297 14.174 1.00 6.71 93 THR A O 1
ATOM 744 N N . ALA A 1 94 ? 43.115 43.415 14.510 1.00 6.71 94 ALA A N 1
ATOM 745 C CA . ALA A 1 94 ? 41.764 43.933 14.241 1.00 7.21 94 ALA A CA 1
ATOM 746 C C . ALA A 1 94 ? 41.398 43.699 12.805 1.00 7.49 94 ALA A C 1
ATOM 747 O O . ALA A 1 94 ? 40.209 43.401 12.518 1.00 7.90 94 ALA A O 1
ATOM 749 N N . LEU A 1 95 ? 42.306 43.823 11.833 1.00 7.29 95 LEU A N 1
ATOM 750 C CA . LEU A 1 95 ? 42.025 43.517 10.446 1.00 8.36 95 LEU A CA 1
ATOM 751 C C . LEU A 1 95 ? 41.603 42.090 10.317 1.00 6.68 95 LEU A C 1
ATOM 752 O O . LEU A 1 95 ? 40.616 41.784 9.594 1.00 7.23 95 LEU A O 1
ATOM 757 N N . VAL A 1 96 ? 42.335 41.163 10.927 1.00 5.97 96 VAL A N 1
ATOM 758 C CA . VAL A 1 96 ? 41.975 39.743 10.855 1.00 5.94 96 VAL A CA 1
ATOM 759 C C . VAL A 1 96 ? 40.628 39.509 11.482 1.00 5.51 96 VAL A C 1
ATOM 760 O O . VAL A 1 96 ? 39.773 38.815 10.888 1.00 5.83 96 VAL A O 1
ATOM 764 N N . LYS A 1 97 ? 40.361 40.063 12.656 1.00 5.64 97 LYS A N 1
ATOM 765 C CA . LYS A 1 97 ? 39.104 39.803 13.330 1.00 6.43 97 LYS A CA 1
ATOM 766 C C . LYS A 1 97 ? 37.932 40.389 12.583 1.00 5.78 97 LYS A C 1
ATOM 767 O O . LYS A 1 97 ? 36.865 39.768 12.527 1.00 6.33 97 LYS A O 1
ATOM 773 N N . LYS A 1 98 ? 38.080 41.549 11.939 1.00 6.01 98 LYS A N 1
ATOM 774 C CA . LYS A 1 98 ? 36.982 42.104 11.131 1.00 5.75 98 LYS A CA 1
ATOM 775 C C . LYS A 1 98 ? 36.699 41.183 9.937 1.00 5.73 98 LYS A C 1
ATOM 776 O O . LYS A 1 98 ? 35.531 40.895 9.616 1.00 6.27 98 LYS A O 1
ATOM 782 N N . SER A 1 99 ? 37.738 40.678 9.296 1.00 5.89 99 SER A N 1
ATOM 783 C CA A SER A 1 99 ? 37.533 39.765 8.191 0.60 5.33 99 SER A CA 1
ATOM 784 C CA B SER A 1 99 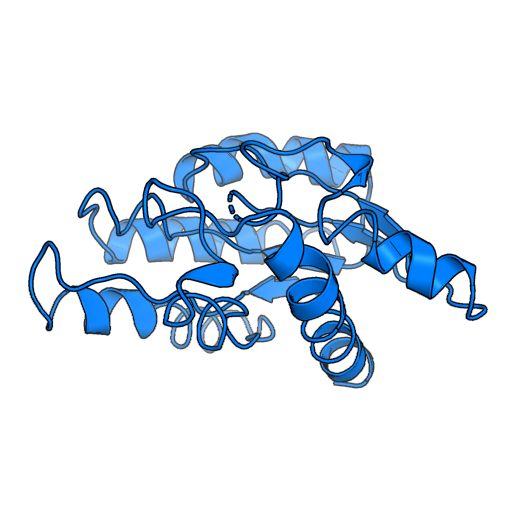? 37.600 39.735 8.200 0.40 6.19 99 SER A CA 1
ATOM 785 C C . SER A 1 99 ? 36.835 38.480 8.616 1.00 5.74 99 SER A C 1
ATOM 786 O O . SER A 1 99 ? 35.877 38.021 7.948 1.00 5.97 99 SER A O 1
ATOM 791 N N . GLN A 1 100 ? 37.266 37.903 9.735 1.00 5.68 100 GLN A N 1
ATOM 792 C CA . GLN A 1 100 ? 36.656 36.680 10.235 1.00 5.99 100 GLN A CA 1
ATOM 793 C C . GLN A 1 100 ? 35.212 36.915 10.650 1.00 5.63 100 GLN A C 1
ATOM 794 O O . GLN A 1 100 ? 34.345 36.056 10.425 1.00 7.33 100 GLN A O 1
ATOM 800 N N . ALA A 1 101 ? 34.918 38.074 11.253 1.00 6.52 101 ALA A N 1
ATOM 801 C CA . ALA A 1 101 ? 33.550 38.387 11.655 1.00 6.86 101 ALA A CA 1
ATOM 802 C C . ALA A 1 101 ? 32.663 38.523 10.448 1.00 6.47 101 ALA A C 1
ATOM 803 O O . ALA A 1 101 ? 31.454 38.292 10.560 1.00 8.61 101 ALA A O 1
ATOM 805 N N . ALA A 1 102 ? 33.195 38.891 9.291 1.00 6.51 102 ALA A N 1
ATOM 806 C CA . ALA A 1 102 ? 32.446 38.924 8.020 1.00 6.81 102 ALA A CA 1
ATOM 807 C C . ALA A 1 102 ? 32.505 37.591 7.319 1.00 6.51 102 ALA A C 1
ATOM 808 O O . ALA A 1 102 ? 32.215 37.511 6.096 1.00 8.34 102 ALA A O 1
ATOM 810 N N . ASN A 1 103 ? 32.826 36.514 8.033 1.00 7.31 103 ASN A N 1
ATOM 811 C CA A ASN A 1 103 ? 32.776 35.194 7.432 0.50 7.37 103 ASN A CA 1
ATOM 812 C CA B ASN A 1 103 ? 32.825 35.130 7.495 0.50 7.42 103 ASN A CA 1
ATOM 813 C C . ASN A 1 103 ? 33.830 34.901 6.384 1.00 8.63 103 ASN A C 1
ATOM 814 O O . ASN A 1 103 ? 33.616 34.056 5.530 1.00 10.38 103 ASN A O 1
ATOM 823 N N . ALA A 1 104 ? 34.931 35.636 6.428 1.00 6.60 104 ALA A N 1
ATOM 824 C CA . ALA A 1 104 ? 36.004 35.417 5.467 1.00 6.55 104 ALA A CA 1
ATOM 825 C C . ALA A 1 104 ? 37.125 34.615 6.124 1.00 6.48 104 ALA A C 1
ATOM 826 O O . ALA A 1 104 ? 37.652 34.990 7.219 1.00 8.24 104 ALA A O 1
ATOM 828 N N . MET A 1 105 ? 37.566 33.545 5.503 1.00 6.60 105 MET A N 1
ATOM 829 C CA A MET A 1 105 ? 38.788 32.846 5.890 0.50 6.81 105 MET A CA 1
ATOM 830 C CA B MET A 1 105 ? 38.811 32.863 5.942 0.50 7.06 105 MET A CA 1
ATOM 831 C C . MET A 1 105 ? 39.976 33.799 5.650 1.00 6.41 105 MET A C 1
ATOM 832 O O . MET A 1 105 ? 40.076 34.370 4.530 1.00 6.55 105 MET A O 1
ATOM 841 N N . THR A 1 106 ? 40.858 33.942 6.620 1.00 5.65 106 THR A N 1
ATOM 842 C CA . THR A 1 106 ? 41.846 35.014 6.548 1.00 5.74 106 THR A CA 1
ATOM 843 C C . THR A 1 106 ? 43.245 34.464 6.592 1.00 5.71 106 THR A C 1
ATOM 844 O O . THR A 1 106 ? 43.558 33.581 7.435 1.00 6.55 106 THR A O 1
ATOM 848 N N . ALA A 1 107 ? 44.115 34.986 5.732 1.00 5.37 107 ALA A N 1
ATOM 849 C CA . ALA A 1 107 ? 45.552 34.680 5.731 1.00 5.35 107 ALA A CA 1
ATOM 850 C C . ALA A 1 107 ? 46.302 35.942 5.939 1.00 5.50 107 ALA A C 1
ATOM 851 O O . ALA A 1 107 ? 45.866 37.048 5.552 1.00 6.49 107 ALA A O 1
ATOM 853 N N . LEU A 1 108 ? 47.475 35.805 6.553 1.00 6.19 108 LEU A N 1
ATOM 854 C CA . LEU A 1 108 ? 48.381 36.888 6.859 1.00 7.50 108 LEU A CA 1
ATOM 855 C C . LEU A 1 108 ? 49.754 36.531 6.334 1.00 6.05 108 LEU A C 1
ATOM 856 O O . LEU A 1 108 ? 50.304 35.509 6.751 1.00 7.43 108 LEU A O 1
ATOM 861 N N . MET A 1 109 ? 50.324 37.355 5.478 1.00 5.83 109 MET A N 1
ATOM 862 C CA . MET A 1 109 ? 51.694 37.098 5.010 1.00 6.06 109 MET A CA 1
ATOM 863 C C . MET A 1 109 ? 52.718 37.579 6.019 1.00 5.95 109 MET A C 1
ATOM 864 O O . MET A 1 109 ? 52.652 38.731 6.504 1.00 7.37 109 MET A O 1
ATOM 869 N N . GLU A 1 110 ? 53.666 36.738 6.351 1.00 5.98 110 GLU A N 1
ATOM 870 C CA A GLU A 1 110 ? 54.877 37.076 7.132 0.70 6.18 110 GLU A CA 1
ATOM 871 C CA B GLU A 1 110 ? 54.744 37.294 7.209 0.30 6.23 110 GLU A CA 1
ATOM 872 C C . GLU A 1 110 ? 55.627 38.173 6.358 1.00 6.74 110 GLU A C 1
ATOM 873 O O . GLU A 1 110 ? 55.769 38.015 5.121 1.00 7.72 110 GLU A O 1
ATOM 884 N N . ILE A 1 111 ? 56.115 39.213 6.992 1.00 6.00 111 ILE A N 1
ATOM 885 C CA . ILE A 1 111 ? 56.873 40.278 6.300 1.00 5.83 111 ILE A CA 1
ATOM 886 C C . ILE A 1 111 ? 58.237 40.347 6.967 1.00 6.07 111 ILE A C 1
ATOM 887 O O . ILE A 1 111 ? 58.344 40.149 8.201 1.00 6.63 111 ILE A O 1
ATOM 892 N N . TYR A 1 112 ? 59.293 40.589 6.183 1.00 5.74 112 TYR A N 1
ATOM 893 C CA . TYR A 1 112 ? 60.651 40.832 6.664 1.00 6.49 112 TYR A CA 1
ATOM 894 C C . TYR A 1 112 ? 61.081 42.198 6.190 1.00 8.06 112 TYR A C 1
ATOM 895 O O . TYR A 1 112 ? 60.649 42.652 5.128 1.00 8.59 112 TYR A O 1
ATOM 904 N N . ILE A 1 113 ? 61.856 42.853 7.049 1.00 7.41 113 ILE A N 1
ATOM 905 C CA . ILE A 1 113 ? 62.369 44.213 6.745 1.00 9.17 113 ILE A CA 1
ATOM 906 C C . ILE A 1 113 ? 63.847 44.262 6.997 1.00 8.64 113 ILE A C 1
ATOM 907 O O . ILE A 1 113 ? 64.356 43.581 7.879 1.00 8.88 113 ILE A O 1
ATOM 912 N N . PRO A 1 114 ? 64.526 45.186 6.297 1.00 9.74 114 PRO A N 1
ATOM 913 C CA . PRO A 1 114 ? 65.957 45.400 6.631 1.00 8.52 114 PRO A CA 1
ATOM 914 C C . PRO A 1 114 ? 66.133 45.993 8.016 1.00 8.96 114 PRO A C 1
ATOM 915 O O . PRO A 1 114 ? 65.204 46.612 8.555 1.00 7.35 114 PRO A O 1
ATOM 919 N N . PRO A 1 115 ? 67.324 45.844 8.592 1.00 8.57 115 PRO A N 1
ATOM 920 C CA . PRO A 1 115 ? 67.597 46.274 9.975 1.00 9.25 115 PRO A CA 1
ATOM 921 C C . PRO A 1 115 ? 67.838 47.778 10.083 1.00 7.72 115 PRO A C 1
ATOM 922 O O . PRO A 1 115 ? 68.762 48.228 10.765 1.00 8.71 115 PRO A O 1
ATOM 926 N N . ASN A 1 116 ? 66.943 48.578 9.501 1.00 7.48 116 ASN A N 1
ATOM 927 C CA . ASN A 1 116 ? 67.059 50.014 9.568 1.00 8.68 116 ASN A CA 1
ATOM 928 C C . ASN A 1 116 ? 66.913 50.570 10.964 1.00 7.38 116 ASN A C 1
ATOM 929 O O . ASN A 1 116 ? 67.388 51.672 11.238 1.00 7.86 116 ASN A O 1
ATOM 934 N N . TYR A 1 117 ? 66.290 49.797 11.850 1.00 6.60 117 TYR A N 1
ATOM 935 C CA . TYR A 1 117 ? 66.168 50.160 13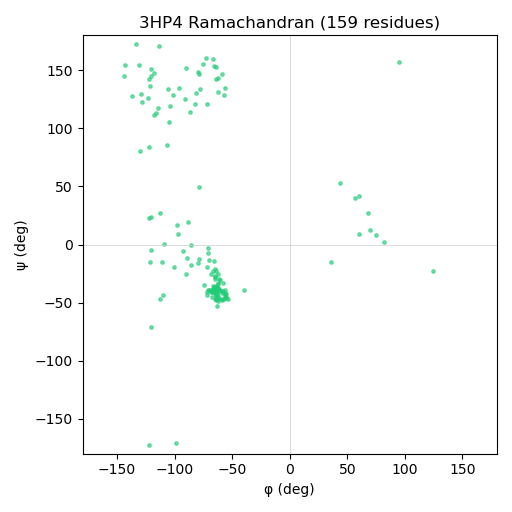.291 1.00 6.19 117 TYR A CA 1
ATOM 936 C C . TYR A 1 117 ? 66.812 49.113 14.131 1.00 6.54 117 TYR A C 1
ATOM 937 O O . TYR A 1 117 ? 66.490 48.995 15.321 1.00 7.35 117 TYR A O 1
ATOM 946 N N . GLY A 1 118 ? 67.757 48.370 13.549 1.00 6.46 118 GLY A N 1
ATOM 947 C CA . GLY A 1 118 ? 68.529 47.347 14.254 1.00 6.28 118 GLY A CA 1
ATOM 948 C C . GLY A 1 118 ? 67.927 45.969 14.082 1.00 6.02 118 GLY A C 1
ATOM 949 O O . GLY A 1 118 ? 66.710 45.810 13.814 1.00 6.40 118 GLY A O 1
ATOM 950 N N . PRO A 1 119 ? 68.740 44.930 14.249 1.00 5.38 119 PRO A N 1
ATOM 951 C CA . PRO A 1 119 ? 68.225 43.561 14.114 1.00 6.68 119 PRO A CA 1
ATOM 952 C C . PRO A 1 119 ? 67.155 43.191 15.105 1.00 6.27 119 PRO A C 1
ATOM 953 O O . PRO A 1 119 ? 66.287 42.388 14.783 1.00 7.77 119 PRO A O 1
ATOM 957 N N . ARG A 1 120 ? 67.190 43.692 16.330 1.00 5.63 120 ARG A N 1
ATOM 958 C CA A ARG A 1 120 ? 66.184 43.287 17.271 0.50 5.57 120 ARG A CA 1
ATOM 959 C CA B ARG A 1 120 ? 66.177 43.298 17.279 0.50 5.69 120 ARG A CA 1
ATOM 960 C C . ARG A 1 120 ? 64.809 43.773 16.866 1.00 5.81 120 ARG A C 1
ATOM 961 O O . ARG A 1 120 ? 63.835 42.991 16.889 1.00 6.16 120 ARG A O 1
ATOM 976 N N . TYR A 1 121 ? 64.683 45.026 16.441 1.00 4.80 121 TYR A N 1
ATOM 977 C CA . TYR A 1 121 ? 63.386 45.502 15.936 1.00 5.03 121 TYR A CA 1
ATOM 978 C C . TYR A 1 121 ? 62.951 44.677 14.754 1.00 6.16 121 TYR A C 1
ATOM 979 O O . TYR A 1 121 ? 61.747 44.359 14.658 1.00 6.49 121 TYR A O 1
ATOM 988 N N . SER A 1 122 ? 63.838 44.298 13.843 1.00 6.57 122 SER A N 1
ATOM 989 C CA . SER A 1 122 ? 63.415 43.466 12.698 1.00 6.25 122 SER A CA 1
ATOM 990 C C . SER A 1 122 ? 62.879 42.133 13.190 1.00 5.74 122 SER A C 1
ATOM 991 O O . SER A 1 122 ? 61.882 41.651 12.599 1.00 6.25 122 SER A O 1
ATOM 994 N N . LYS A 1 123 ? 63.446 41.524 14.223 1.00 6.35 123 LYS A N 1
ATOM 995 C CA . LYS A 1 123 ? 62.941 40.269 14.727 1.00 7.13 123 LYS A CA 1
ATOM 996 C C . LYS A 1 123 ? 61.619 40.472 15.444 1.00 6.25 123 LYS A C 1
ATOM 997 O O . LYS A 1 123 ? 60.686 39.632 15.331 1.00 6.24 123 LYS A O 1
ATOM 1003 N N . MET A 1 124 ? 61.481 41.532 16.225 1.00 5.49 124 MET A N 1
ATOM 1004 C CA . MET A 1 124 ? 60.202 41.842 16.851 1.00 6.11 124 MET A CA 1
ATOM 1005 C C . MET A 1 124 ? 59.125 41.979 15.827 1.00 6.59 124 MET A C 1
ATOM 1006 O O . MET A 1 124 ? 57.997 41.484 15.973 1.00 7.04 124 MET A O 1
ATOM 1011 N N . PHE A 1 125 ? 59.430 42.680 14.736 1.00 5.26 125 PHE A N 1
ATOM 1012 C CA . PHE A 1 125 ? 58.503 42.915 13.636 1.00 4.82 125 PHE A CA 1
ATOM 1013 C C . PHE A 1 125 ? 58.109 41.604 12.968 1.00 4.72 125 PHE A C 1
ATOM 1014 O O . PHE A 1 125 ? 56.904 41.312 12.894 1.00 5.52 125 PHE A O 1
ATOM 1022 N N . THR A 1 126 ? 59.056 40.794 12.548 1.00 4.90 126 THR A N 1
ATOM 1023 C CA . THR A 1 126 ? 58.661 39.581 11.803 1.00 4.98 126 THR A CA 1
ATOM 1024 C C . THR A 1 126 ? 57.941 38.594 12.737 1.00 5.87 126 THR A C 1
ATOM 1025 O O . THR A 1 126 ? 56.944 37.965 12.348 1.00 5.93 126 THR A O 1
ATOM 1029 N N . SER A 1 127 ? 58.376 38.450 13.969 1.00 5.24 127 SER A N 1
ATOM 1030 C CA . SER A 1 127 ? 57.745 37.520 14.870 1.00 5.23 127 SER A CA 1
ATOM 1031 C C . SER A 1 127 ? 56.334 37.925 15.215 1.00 6.16 127 SER A C 1
ATOM 1032 O O . SER A 1 127 ? 55.489 37.054 15.579 1.00 6.81 127 SER A O 1
ATOM 1035 N N . SER A 1 128 ? 55.985 39.202 15.080 1.00 5.89 128 SER A N 1
ATOM 1036 C CA A SER A 1 128 ? 54.635 39.577 15.425 0.50 5.58 128 SER A CA 1
ATOM 1037 C CA B SER A 1 128 ? 54.632 39.678 15.304 0.50 6.85 128 SER A CA 1
ATOM 1038 C C . SER A 1 128 ? 53.613 38.882 14.508 1.00 5.57 128 SER A C 1
ATOM 1039 O O . SER A 1 128 ? 52.489 38.628 14.964 1.00 6.48 128 SER A O 1
ATOM 1044 N N . PHE A 1 129 ? 53.953 38.556 13.271 1.00 6.06 129 PHE A N 1
ATOM 1045 C CA . PHE A 1 129 ? 52.983 37.897 12.391 1.00 5.24 129 PHE A CA 1
ATOM 1046 C C . PHE A 1 129 ? 52.666 36.494 12.920 1.00 6.38 129 PHE A C 1
ATOM 1047 O O . PHE A 1 129 ? 51.489 36.094 12.903 1.00 5.83 129 PHE A O 1
ATOM 1055 N N . THR A 1 130 ? 53.668 35.789 13.434 1.00 6.32 130 THR A N 1
ATOM 1056 C CA . THR A 1 130 ? 53.420 34.462 14.032 1.00 6.49 130 THR A CA 1
ATOM 1057 C C . THR A 1 130 ? 52.507 34.647 15.256 1.00 5.93 130 THR A C 1
ATOM 1058 O O . THR A 1 130 ? 51.568 33.863 15.466 1.00 6.43 130 THR A O 1
ATOM 1062 N N . GLN A 1 131 ? 52.753 35.633 16.091 1.00 5.60 131 GLN A N 1
ATOM 1063 C CA . GLN A 1 131 ? 51.902 35.857 17.267 1.00 6.07 131 GLN A CA 1
ATOM 1064 C C . GLN A 1 131 ? 50.466 36.188 16.905 1.00 5.90 131 GLN A C 1
ATOM 1065 O O . GLN A 1 131 ? 49.529 35.661 17.527 1.00 6.04 131 GLN A O 1
ATOM 1071 N N . ILE A 1 132 ? 50.245 36.964 15.832 1.00 5.69 132 ILE A N 1
ATOM 1072 C CA . ILE A 1 132 ? 48.868 37.267 15.407 1.00 6.37 132 ILE A CA 1
ATOM 1073 C C . ILE A 1 132 ? 48.239 36.006 14.933 1.00 5.89 132 ILE A C 1
ATOM 1074 O O . ILE A 1 132 ? 47.033 35.755 15.246 1.00 6.46 132 ILE A O 1
ATOM 1079 N N . SER A 1 133 ? 48.936 35.134 14.188 1.00 5.87 133 SER A N 1
ATOM 1080 C CA A SER A 1 133 ? 48.364 33.903 13.746 0.50 6.26 133 SER A CA 1
ATOM 1081 C CA B SER A 1 133 ? 48.365 33.856 13.738 0.50 6.59 133 SER A CA 1
ATOM 1082 C C . SER A 1 133 ? 47.973 33.009 14.933 1.00 6.09 133 SER A C 1
ATOM 1083 O O . SER A 1 133 ? 46.908 32.386 14.918 1.00 7.55 133 SER A O 1
ATOM 1088 N N . GLU A 1 134 ? 48.796 32.941 15.975 1.00 5.34 134 GLU A N 1
ATOM 1089 C CA . GLU A 1 134 ? 48.410 32.163 17.144 1.00 6.31 134 GLU A CA 1
ATOM 1090 C C . GLU A 1 134 ? 47.154 32.720 17.789 1.00 5.81 134 GLU A C 1
ATOM 1091 O O . GLU A 1 134 ? 46.304 31.926 18.238 1.00 6.83 134 GLU A O 1
ATOM 1097 N N . ASP A 1 135 ? 47.043 34.034 17.845 1.00 5.53 135 ASP A N 1
ATOM 1098 C CA A ASP A 1 135 ? 45.920 34.748 18.528 0.50 6.32 135 ASP A CA 1
ATOM 1099 C CA B ASP A 1 135 ? 45.895 34.600 18.570 0.50 6.58 135 ASP A CA 1
ATOM 1100 C C . ASP A 1 135 ? 44.609 34.579 17.775 1.00 6.73 135 ASP A C 1
ATOM 1101 O O . ASP A 1 135 ? 43.551 34.578 18.406 1.00 10.31 135 ASP A O 1
ATOM 1110 N N . THR A 1 136 ? 44.655 34.469 16.462 1.00 5.54 136 THR A N 1
ATOM 1111 C CA . THR A 1 136 ? 43.454 34.583 15.628 1.00 5.61 136 THR A CA 1
ATOM 1112 C C . THR A 1 136 ? 43.216 33.359 14.817 1.00 5.98 136 THR A C 1
ATOM 1113 O O . THR A 1 136 ? 42.158 33.276 14.169 1.00 6.84 136 THR A O 1
ATOM 1117 N N . ASN A 1 137 ? 44.169 32.451 14.664 1.00 7.19 137 ASN A N 1
ATOM 1118 C CA . ASN A 1 137 ? 44.091 31.323 13.725 1.00 8.21 137 ASN A CA 1
ATOM 1119 C C . ASN A 1 137 ? 44.173 31.758 12.270 1.00 8.64 137 ASN A C 1
ATOM 1120 O O . ASN A 1 137 ? 43.888 30.926 11.405 1.00 10.36 137 ASN A O 1
ATOM 1125 N N . ALA A 1 138 ? 44.543 32.980 11.972 1.00 7.14 138 ALA A N 1
ATOM 1126 C CA . ALA A 1 138 ? 44.800 33.325 10.574 1.00 7.87 138 ALA A CA 1
ATOM 1127 C C . ALA A 1 138 ? 45.877 32.433 10.034 1.00 6.93 138 ALA A C 1
ATOM 1128 O O . ALA A 1 138 ? 46.881 32.135 10.718 1.00 9.17 138 ALA A O 1
ATOM 1130 N N . HIS A 1 139 ? 45.818 32.088 8.790 1.00 6.07 139 HIS A N 1
ATOM 1131 C CA A HIS A 1 139 ? 46.770 31.242 8.070 0.60 6.07 139 HIS A CA 1
ATOM 1132 C CA B HIS A 1 139 ? 46.877 31.269 8.264 0.40 7.66 139 HIS A CA 1
ATOM 1133 C C . HIS A 1 139 ? 48.033 32.054 7.747 1.00 6.00 139 HIS A C 1
ATOM 1134 O O . HIS A 1 139 ? 47.888 33.070 7.018 1.00 8.98 139 HIS A O 1
ATOM 1147 N N . LEU A 1 140 ? 49.206 31.648 8.128 1.00 5.35 140 LEU A N 1
ATOM 1148 C CA A LEU A 1 140 ? 50.415 32.410 7.785 0.50 6.14 140 LEU A CA 1
ATOM 1149 C CA B LEU A 1 140 ? 50.465 32.322 7.793 0.50 6.37 140 LEU A CA 1
ATOM 1150 C C . LEU A 1 140 ? 50.980 31.947 6.440 1.00 5.59 140 LEU A C 1
ATOM 1151 O O . LEU A 1 140 ? 51.038 30.771 6.104 1.00 9.28 140 LEU A O 1
ATOM 1160 N N . MET A 1 141 ? 51.350 32.928 5.637 1.00 5.88 141 MET A N 1
ATOM 1161 C CA A MET A 1 141 ? 51.919 32.719 4.321 0.50 6.55 141 MET A CA 1
ATOM 1162 C CA B MET A 1 141 ? 51.998 32.610 4.356 0.50 6.64 141 MET A CA 1
ATOM 1163 C C . MET A 1 141 ? 53.384 33.127 4.287 1.00 5.56 141 MET A C 1
ATOM 1164 O O . MET A 1 141 ? 53.753 34.176 4.870 1.00 6.26 141 MET A O 1
ATOM 1173 N N . ASN A 1 142 ? 54.221 32.406 3.575 1.00 6.55 142 ASN A N 1
ATOM 1174 C CA . ASN A 1 142 ? 55.611 32.790 3.366 1.00 6.67 142 ASN A CA 1
ATOM 1175 C C . ASN A 1 142 ? 55.732 34.141 2.607 1.00 6.26 142 ASN A C 1
ATOM 1176 O O . ASN A 1 142 ? 54.927 34.410 1.725 1.00 7.78 142 ASN A O 1
ATOM 1181 N N . PHE A 1 143 ? 56.724 34.926 2.988 1.00 5.33 143 PHE A N 1
ATOM 1182 C CA . PHE A 1 143 ? 56.931 36.256 2.299 1.00 5.35 143 PHE A CA 1
ATOM 1183 C C . PHE A 1 143 ? 57.483 35.999 0.900 1.00 5.67 143 PHE A C 1
ATOM 1184 O O . PHE A 1 143 ? 58.589 35.478 0.749 1.00 5.81 143 PHE A O 1
ATOM 1192 N N . PHE A 1 144 ? 56.771 36.448 -0.124 1.00 6.25 144 PHE A N 1
ATOM 1193 C CA . PHE A 1 144 ? 57.225 36.185 -1.489 1.00 6.16 144 PHE A CA 1
ATOM 1194 C C . PHE A 1 144 ? 58.449 36.942 -1.887 1.00 6.71 144 PHE A C 1
ATOM 1195 O O . PHE A 1 144 ? 59.072 36.584 -2.889 1.00 8.03 144 PHE A O 1
ATOM 1203 N N . MET A 1 145 ? 58.874 37.961 -1.123 1.00 5.25 145 MET A N 1
ATOM 1204 C CA . MET A 1 145 ? 60.075 38.719 -1.468 1.00 5.13 145 MET A CA 1
ATOM 1205 C C . MET A 1 145 ? 61.372 38.044 -1.094 1.00 4.96 145 MET A C 1
ATOM 1206 O O . MET A 1 145 ? 62.427 38.474 -1.516 1.00 5.51 145 MET A O 1
ATOM 1211 N N . LEU A 1 146 ? 61.321 37.026 -0.228 1.00 6.04 146 LEU A N 1
ATOM 1212 C CA . LEU A 1 146 ? 62.578 36.445 0.246 1.00 6.38 146 LEU A CA 1
ATOM 1213 C C . LEU A 1 146 ? 63.505 35.943 -0.844 1.00 6.94 146 LEU A C 1
ATOM 1214 O O . LEU A 1 146 ? 64.704 36.082 -0.764 1.00 7.61 146 LEU A O 1
ATOM 1219 N N . ASP A 1 147 ? 62.914 35.341 -1.859 1.00 7.55 147 ASP A N 1
ATOM 1220 C CA A ASP A 1 147 ? 63.662 34.772 -2.980 0.50 10.36 147 ASP A CA 1
ATOM 1221 C CA B ASP A 1 147 ? 63.825 34.849 -2.896 0.50 8.92 147 ASP A CA 1
ATOM 1222 C C . ASP A 1 147 ? 63.781 35.732 -4.142 1.00 10.13 147 ASP A C 1
ATOM 1223 O O . ASP A 1 147 ? 64.251 35.323 -5.231 1.00 11.57 147 ASP A O 1
ATOM 1232 N N . ILE A 1 148 ? 63.338 36.985 -3.975 1.00 7.85 148 ILE A N 1
ATOM 1233 C CA . ILE A 1 148 ? 63.334 37.981 -5.040 1.00 9.04 148 ILE A CA 1
ATOM 1234 C C . ILE A 1 148 ? 64.338 39.078 -4.712 1.00 8.34 148 ILE A C 1
ATOM 1235 O O . ILE A 1 148 ? 65.173 39.457 -5.595 1.00 8.90 148 ILE A O 1
ATOM 1240 N N . ALA A 1 149 ? 64.330 39.585 -3.474 1.00 10.21 149 ALA A N 1
ATOM 1241 C CA . ALA A 1 149 ? 65.054 40.828 -3.131 1.00 11.73 149 ALA A CA 1
ATOM 1242 C C . ALA A 1 149 ? 66.564 40.780 -3.261 1.00 12.21 149 ALA A C 1
ATOM 1243 O O . ALA A 1 149 ? 67.166 41.828 -3.497 1.00 14.64 149 ALA A O 1
ATOM 1245 N N . GLY A 1 150 ? 67.159 39.587 -3.200 1.00 12.43 150 GLY A N 1
ATOM 1246 C CA . GLY A 1 150 ? 68.633 39.443 -3.377 1.00 13.36 150 GLY A CA 1
ATOM 1247 C C . GLY A 1 150 ? 69.103 39.322 -4.825 1.00 13.84 150 GLY A C 1
ATOM 1248 O O . GLY A 1 150 ? 70.306 39.203 -5.069 1.00 14.59 150 GLY A O 1
ATOM 1249 N N . LYS A 1 151 ? 68.174 39.347 -5.771 1.00 13.24 151 LYS A N 1
ATOM 1250 C CA . LYS A 1 151 ? 68.454 39.230 -7.209 1.00 11.79 151 LYS A CA 1
ATOM 1251 C C . LYS A 1 151 ? 68.321 40.588 -7.870 1.00 12.81 151 LYS A C 1
ATOM 1252 O O . LYS A 1 151 ? 67.212 41.091 -8.070 1.00 11.15 151 LYS A O 1
ATOM 1258 N N . SER A 1 152 ? 69.451 41.210 -8.214 1.00 12.62 152 SER A N 1
ATOM 1259 C CA . SER A 1 152 ? 69.351 42.598 -8.656 1.00 12.46 152 SER A CA 1
ATOM 1260 C C . SER A 1 152 ? 68.550 42.768 -9.982 1.00 10.63 152 SER A C 1
ATOM 1261 O O . SER A 1 152 ? 67.925 43.809 -10.214 1.00 10.66 152 SER A O 1
ATOM 1264 N N . ASP A 1 153 ? 68.551 41.735 -10.828 1.00 8.12 153 ASP A N 1
ATOM 1265 C CA . ASP A 1 153 ? 67.807 41.777 -12.094 1.00 10.61 153 ASP A CA 1
ATOM 1266 C C . ASP A 1 153 ? 66.294 41.703 -11.855 1.00 9.19 153 ASP A C 1
ATOM 1267 O O . ASP A 1 153 ? 65.530 41.821 -12.799 1.00 8.57 153 ASP A O 1
ATOM 1272 N N . LEU A 1 154 ? 65.848 41.473 -10.607 1.00 8.11 154 LEU A N 1
ATOM 1273 C CA . LEU A 1 154 ? 64.419 41.344 -10.293 1.00 7.37 154 LEU A CA 1
ATOM 1274 C C . LEU A 1 154 ? 63.942 42.567 -9.512 1.00 8.00 154 LEU A C 1
ATOM 1275 O O . LEU A 1 154 ? 62.771 42.607 -9.119 1.00 8.69 154 LEU A O 1
ATOM 1280 N N . MET A 1 155 ? 64.811 43.533 -9.242 1.00 9.38 155 MET A N 1
ATOM 1281 C CA . MET A 1 155 ? 64.482 44.696 -8.420 1.00 10.09 155 MET A CA 1
ATOM 1282 C C . MET A 1 155 ? 64.604 45.989 -9.194 1.00 12.17 155 MET A C 1
ATOM 1283 O O . MET A 1 155 ? 65.443 46.087 -10.079 1.00 11.95 155 MET A O 1
ATOM 1288 N N . GLN A 1 156 ? 63.779 46.978 -8.877 1.00 13.93 156 GLN A N 1
ATOM 1289 C CA . GLN A 1 156 ? 63.849 48.278 -9.529 1.00 18.05 156 GLN A CA 1
ATOM 1290 C C . GLN A 1 156 ? 65.075 49.041 -9.040 1.00 19.57 156 GLN A C 1
ATOM 1291 O O . GLN A 1 156 ? 65.646 48.730 -8.006 1.00 19.79 156 GLN A O 1
ATOM 1297 N N . ASN A 1 157 ? 65.491 50.040 -9.806 1.00 22.09 157 ASN A N 1
ATOM 1298 C CA . ASN A 1 157 ? 66.640 50.858 -9.409 1.00 24.94 157 ASN A CA 1
ATOM 1299 C C . ASN A 1 157 ? 66.659 51.168 -7.900 1.00 26.38 157 ASN A C 1
ATOM 1300 O O . ASN A 1 157 ? 67.714 51.131 -7.261 1.00 26.34 157 ASN A O 1
ATOM 1305 N N . ASP A 1 158 ? 65.481 51.429 -7.322 1.00 27.71 158 ASP A N 1
ATOM 1306 C CA . ASP A 1 158 ? 65.377 51.816 -5.904 1.00 28.76 158 ASP A CA 1
ATOM 1307 C C . ASP A 1 158 ? 65.664 50.729 -4.864 1.00 29.21 158 ASP A C 1
ATOM 1308 O O . ASP A 1 158 ? 65.617 50.996 -3.662 1.00 29.92 158 ASP A O 1
ATOM 1313 N N . SER A 1 159 ? 65.929 49.506 -5.314 1.00 29.56 159 SER A N 1
ATOM 1314 C CA . SER A 1 159 ? 66.223 48.398 -4.400 1.00 29.83 159 SER A CA 1
ATOM 1315 C C . SER A 1 159 ? 65.110 48.069 -3.422 1.00 29.54 159 SER A C 1
ATOM 1316 O O . SER A 1 159 ? 65.324 47.286 -2.492 1.00 29.70 159 SER A O 1
ATOM 1319 N N . LEU A 1 160 ? 63.930 48.663 -3.606 1.00 28.32 160 LEU A N 1
ATOM 1320 C CA . LEU A 1 160 ? 62.814 48.414 -2.683 1.00 27.14 160 LEU A CA 1
ATOM 1321 C C . LEU A 1 160 ? 61.694 47.598 -3.334 1.00 24.89 160 LEU A C 1
ATOM 1322 O O . LEU A 1 160 ? 61.132 46.668 -2.735 1.00 25.38 160 LEU A O 1
ATOM 1327 N N . HIS A 1 161 ? 61.382 47.966 -4.560 1.00 21.86 161 HIS A N 1
ATOM 1328 C CA . HIS A 1 161 ? 60.224 47.412 -5.241 1.00 19.44 161 HIS A CA 1
ATOM 1329 C C . HIS A 1 161 ? 60.660 46.410 -6.301 1.00 16.32 161 HIS A C 1
ATOM 1330 O O . HIS A 1 161 ? 61.561 46.697 -7.078 1.00 16.23 161 HIS A O 1
ATOM 1337 N N . PRO A 1 162 ? 60.018 45.236 -6.367 1.00 12.48 162 PRO A N 1
ATOM 1338 C CA . PRO A 1 162 ? 60.314 44.318 -7.457 1.00 11.56 162 PRO A CA 1
ATOM 1339 C C . PRO A 1 162 ? 59.942 44.895 -8.809 1.00 11.58 162 PRO A C 1
ATOM 1340 O O . PRO A 1 162 ? 59.033 45.740 -8.931 1.00 12.39 162 PRO A O 1
ATOM 1344 N N . ASN A 1 163 ? 60.631 44.457 -9.859 1.00 9.36 163 ASN A N 1
ATOM 1345 C CA . ASN A 1 163 ? 60.396 44.984 -11.204 1.00 9.09 163 ASN A CA 1
ATOM 1346 C C . ASN A 1 163 ? 59.495 44.063 -12.020 1.00 9.43 163 ASN A C 1
ATOM 1347 O O . ASN A 1 163 ? 58.894 43.128 -11.457 1.00 8.66 163 ASN A O 1
ATOM 1352 N N . LYS A 1 164 ? 59.361 44.332 -13.314 1.00 9.29 164 LYS A N 1
ATOM 1353 C CA . LYS A 1 164 ? 58.467 43.541 -14.145 1.00 9.38 164 LYS A CA 1
ATOM 1354 C C . LYS A 1 164 ? 58.909 42.084 -14.222 1.00 9.09 164 LYS A C 1
ATOM 1355 O O . LYS A 1 164 ? 58.081 41.172 -14.164 1.00 8.90 164 LYS A O 1
ATOM 1361 N N . LYS A 1 165 ? 60.216 41.848 -14.268 1.00 9.38 165 LYS A N 1
ATOM 1362 C CA . LYS A 1 165 ? 60.731 40.487 -14.367 1.00 9.52 165 LYS A CA 1
ATOM 1363 C C . LYS A 1 165 ? 60.402 39.662 -13.123 1.00 8.76 165 LYS A C 1
ATOM 1364 O O . LYS A 1 165 ? 60.251 38.434 -13.169 1.00 9.95 165 LYS A O 1
ATOM 1370 N N . ALA A 1 166 ? 60.298 40.327 -11.985 1.00 8.24 166 ALA A N 1
ATOM 1371 C CA . ALA A 1 166 ? 59.945 39.615 -10.746 1.00 7.28 166 ALA A CA 1
ATOM 1372 C C . ALA A 1 166 ? 58.499 39.087 -10.746 1.00 8.24 166 ALA A C 1
ATOM 1373 O O . ALA A 1 166 ? 58.218 38.135 -10.016 1.00 8.45 166 ALA A O 1
ATOM 1375 N N . GLN A 1 167 ? 57.616 39.710 -11.519 1.00 7.36 167 GLN A N 1
ATOM 1376 C CA . GLN A 1 167 ? 56.184 39.417 -11.344 1.00 7.55 167 GLN A CA 1
ATOM 1377 C C . GLN A 1 167 ? 55.773 37.975 -11.667 1.00 8.56 167 GLN A C 1
ATOM 1378 O O . GLN A 1 167 ? 55.018 37.405 -10.909 1.00 7.58 167 GLN A O 1
ATOM 1384 N N . PRO A 1 168 ? 56.266 37.378 -12.762 1.00 8.64 168 PRO A N 1
ATOM 1385 C CA . PRO A 1 168 ? 55.909 35.951 -12.995 1.00 7.96 168 PRO A CA 1
ATOM 1386 C C . PRO A 1 168 ? 56.419 35.033 -11.884 1.00 7.86 168 PRO A C 1
ATOM 1387 O O . PRO A 1 168 ? 55.779 34.038 -11.545 1.00 7.54 168 PRO A O 1
ATOM 1391 N N . LEU A 1 169 ? 57.578 35.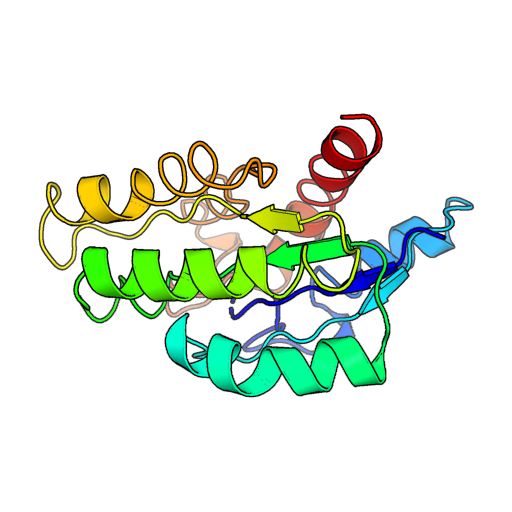381 -11.303 1.00 8.29 169 LEU A N 1
ATOM 1392 C CA . LEU A 1 169 ? 58.104 34.583 -10.210 1.00 8.51 169 LEU A CA 1
ATOM 1393 C C . LEU A 1 169 ? 57.221 34.688 -8.975 1.00 7.54 169 LEU A C 1
ATOM 1394 O O . LEU A 1 169 ? 56.913 33.708 -8.311 1.00 7.89 169 LEU A O 1
ATOM 1399 N N . ILE A 1 170 ? 56.817 35.904 -8.642 1.00 7.39 170 ILE A N 1
ATOM 1400 C CA . ILE A 1 170 ? 55.921 36.104 -7.505 1.00 7.10 170 ILE A CA 1
ATOM 1401 C C . ILE A 1 170 ? 54.557 35.413 -7.788 1.00 6.13 170 ILE A C 1
ATOM 1402 O O . ILE A 1 170 ? 54.014 34.773 -6.886 1.00 6.91 170 ILE A O 1
ATOM 1407 N N . ARG A 1 171 ? 54.046 35.493 -9.030 1.00 6.79 171 ARG A N 1
ATOM 1408 C CA . ARG A 1 171 ? 52.805 34.821 -9.396 1.00 6.90 171 ARG A CA 1
ATOM 1409 C C . ARG A 1 171 ? 52.936 33.360 -9.032 1.00 6.50 171 ARG A C 1
ATOM 1410 O O . ARG A 1 171 ? 52.001 32.798 -8.432 1.00 7.15 171 ARG A O 1
ATOM 1418 N N . ASP A 1 172 ? 54.048 32.723 -9.379 1.00 6.98 172 ASP A N 1
ATOM 1419 C CA . ASP A 1 172 ? 54.126 31.289 -9.143 1.00 7.79 172 ASP A CA 1
ATOM 1420 C C . ASP A 1 172 ? 54.246 30.958 -7.656 1.00 7.70 172 ASP A C 1
ATOM 1421 O O . ASP A 1 172 ? 53.666 29.975 -7.159 1.00 8.11 172 ASP A O 1
ATOM 1426 N N A GLU A 1 173 ? 54.939 31.790 -6.859 0.50 6.79 173 GLU A N 1
ATOM 1427 N N B GLU A 1 173 ? 54.966 31.805 -6.921 0.50 7.41 173 GLU A N 1
ATOM 1428 C CA A GLU A 1 173 ? 54.970 31.563 -5.415 0.50 7.13 173 GLU A CA 1
ATOM 1429 C CA B GLU A 1 173 ? 55.032 31.648 -5.506 0.50 7.68 173 GLU A CA 1
ATOM 1430 C C A GLU A 1 173 ? 53.605 31.764 -4.774 0.50 6.82 173 GLU A C 1
ATOM 1431 C C B GLU A 1 173 ? 53.635 31.695 -4.911 0.50 7.28 173 GLU A C 1
ATOM 1432 O O A GLU A 1 173 ? 53.231 31.117 -3.799 0.50 6.27 173 GLU A O 1
ATOM 1433 O O B GLU A 1 173 ? 53.273 30.821 -4.126 0.50 6.95 173 GLU A O 1
ATOM 1444 N N . MET A 1 174 ? 52.850 32.721 -5.306 1.00 6.25 174 MET A N 1
ATOM 1445 C CA . MET A 1 174 ? 51.535 32.966 -4.754 1.00 6.19 174 MET A CA 1
ATOM 1446 C C . MET A 1 174 ? 50.522 31.909 -5.187 1.00 4.97 174 MET A C 1
ATOM 1447 O O . MET A 1 174 ? 49.650 31.550 -4.399 1.00 6.13 174 MET A O 1
ATOM 1452 N N . TYR A 1 175 ? 50.663 31.400 -6.411 1.00 5.48 175 TYR A N 1
ATOM 1453 C CA . TYR A 1 175 ? 49.820 30.265 -6.808 1.00 5.77 175 TYR A CA 1
ATOM 1454 C C . TYR A 1 175 ? 49.994 29.126 -5.812 1.00 5.43 175 TYR A C 1
ATOM 1455 O O . TYR A 1 175 ? 49.048 28.511 -5.359 1.00 5.15 175 TYR A O 1
ATOM 1464 N N . ASP A 1 176 ? 51.264 28.840 -5.472 1.00 5.66 176 ASP A N 1
ATOM 1465 C CA A ASP A 1 176 ? 51.536 27.724 -4.585 0.50 6.17 176 ASP A CA 1
ATOM 1466 C CA B ASP A 1 176 ? 51.544 27.732 -4.567 0.50 6.47 176 ASP A CA 1
ATOM 1467 C C . ASP A 1 176 ? 51.071 28.016 -3.158 1.00 5.42 176 ASP A C 1
ATOM 1468 O O . ASP A 1 176 ? 50.456 27.168 -2.520 1.00 6.14 176 ASP A O 1
ATOM 1477 N N . SER A 1 177 ? 51.322 29.243 -2.667 1.00 6.29 177 SER A N 1
ATOM 1478 C CA . SER A 1 177 ? 50.862 29.581 -1.293 1.00 7.08 177 SER A CA 1
ATOM 1479 C C . SER A 1 177 ? 49.352 29.565 -1.147 1.00 6.16 177 SER A C 1
ATOM 1480 O O . SER A 1 177 ? 48.757 29.067 -0.208 1.00 7.50 177 SER A O 1
ATOM 1483 N N . ILE A 1 178 ? 48.629 30.079 -2.189 1.00 6.01 178 ILE A N 1
ATOM 1484 C CA . ILE A 1 178 ? 47.168 30.096 -2.161 1.00 5.72 178 ILE A CA 1
ATOM 1485 C C . ILE A 1 178 ? 46.632 28.679 -2.245 1.00 6.22 178 ILE A C 1
ATOM 1486 O O . ILE A 1 178 ? 45.700 28.315 -1.520 1.00 7.03 178 ILE A O 1
ATOM 1491 N N . LYS A 1 179 ? 47.239 27.845 -3.097 1.00 5.66 179 LYS A N 1
ATOM 1492 C CA . LYS A 1 179 ? 46.767 26.488 -3.214 1.00 7.23 179 LYS A CA 1
ATOM 1493 C C . LYS A 1 179 ? 46.910 25.743 -1.885 1.00 6.70 179 LYS A C 1
ATOM 1494 O O . LYS A 1 179 ? 45.989 25.061 -1.469 1.00 7.22 179 LYS A O 1
ATOM 1500 N N . LYS A 1 180 ? 48.072 25.926 -1.232 1.00 6.57 180 LYS A N 1
ATOM 1501 C CA . LYS A 1 180 ? 48.277 25.266 0.065 1.00 7.70 180 LYS A CA 1
ATOM 1502 C C . LYS A 1 180 ? 47.309 25.793 1.100 1.00 7.98 180 LYS A C 1
ATOM 1503 O O . LYS A 1 180 ? 46.812 24.998 1.885 1.00 10.33 180 LYS A O 1
ATOM 1509 N N . TRP A 1 181 ? 47.023 27.089 1.099 1.00 8.49 181 TRP A N 1
ATOM 1510 C CA . TRP A 1 181 ? 46.031 27.606 2.034 1.00 9.25 181 TRP A CA 1
ATOM 1511 C C . TRP A 1 181 ? 44.668 27.003 1.827 1.00 10.79 181 TRP A C 1
ATOM 1512 O O . TRP A 1 181 ? 44.002 26.558 2.767 1.00 12.84 181 TRP A O 1
ATOM 1523 N N . LEU A 1 182 ? 44.196 26.945 0.573 1.00 9.82 182 LEU A N 1
ATOM 1524 C CA . LEU A 1 182 ? 42.820 26.526 0.319 1.00 12.35 182 LEU A CA 1
ATOM 1525 C C . LEU A 1 182 ? 42.646 25.015 0.386 1.00 15.63 182 LEU A C 1
ATOM 1526 O O . LEU A 1 182 ? 41.505 24.500 0.361 1.00 17.26 182 LEU A O 1
ATOM 1531 N N . ASN A 1 183 ? 43.765 24.304 0.402 1.00 16.48 183 ASN A N 1
ATOM 1532 C CA . ASN A 1 183 ? 43.705 22.891 0.752 1.00 21.45 183 ASN A CA 1
ATOM 1533 C C . ASN A 1 183 ? 43.889 22.814 2.297 1.00 23.35 183 ASN A C 1
ATOM 1534 O O . ASN A 1 183 ? 43.526 21.800 2.905 1.00 27.29 183 ASN A O 1
ATOM 1539 N N . ASN A 1 184 ? 44.547 23.808 2.918 1.00 25.93 184 ASN A N 1
ATOM 1540 C CA . ASN A 1 184 ? 44.781 23.804 4.366 1.00 25.64 184 ASN A CA 1
ATOM 1541 C C . ASN A 1 184 ? 43.517 24.088 5.186 1.00 27.33 184 ASN A C 1
ATOM 1542 O O . ASN A 1 184 ? 43.552 23.963 6.421 1.00 29.46 184 ASN A O 1
#

Secondary structure (DSSP, 8-state):
-EEEEEEE---S-TTS-GGGSHHHHHHHHHHHTT--EEEEE---TT--HHHHHHHHHHHHHHH--SEEEEE--HHHHHTT--HHHHHHHHHHHHHHHHHTT-EEEEE-----STT-HHHHHHHHHHHHHHHHHH-PEEE--TTTTTTT-GGGB-TTSSSB-TTHHHHHHHHHHHHHHHHHH-

Solvent-accessible surface area: 8955 Å² total

B-factor: mean 11.99, std 7.24, range [2.0, 41.56]

Organism: NCBI:txid336179

CATH classification: 3.40.50.1110

InterPro domains:
  IPR013830 SGNH hydrolase-type esterase domain [PF13472] (29-187)
  IPR036514 SGNH hydrolase superfamily [G3DSA:3.40.50.1110] (23-207)
  IPR051532 Diverse Ester Hydrolysis Enzymes [PTHR30383] (25-205)